Protein AF-A0A816HE00-F1 (afdb_monomer)

Sequence (295 aa):
MIIDTPETFVSFEVLSIESLSNKSIKQVGRAE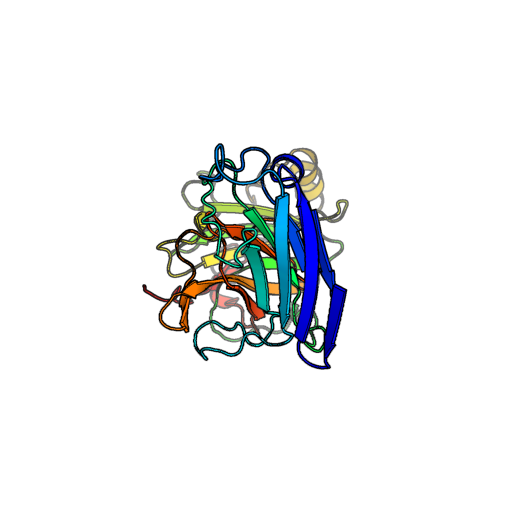IHLPSNVTSSLENNSPVCLVRSMMERLAIYDTNTNTNLSTMISLTILDRNGNEIPFETTKQNPIRLIIPRDPNVVIPPMIYHNVSTFNSYHNQTFHYHFVNNLSYLLIYKFDQIPRLNRSMNEIDGWKLFCSSLRNSPLFLDNQQTIGHRTFVFGLRELTSSESNESCSNETLPIPIDPVHFTSDYQTRIYTSGCYYLNKQNQWKSDGLVVGSKTNHYETECFSTHLTKFASGFVILPEIIDWNYVFNNDFGTLMINESIPPR

Mean predicted aligned error: 11.28 Å

InterPro domains:
  IPR051223 Polycystin [PTHR10877] (52-281)

Organism: Adineta ricciae (NCBI:txid249248)

pLDDT: mean 73.74, std 17.66, range [25.75, 95.75]

Nearest PDB structures (foldseek):
  4dlo-assembly2_B  TM=6.313E-01  e=1.852E-03  Homo sapiens
  4rl9-assembly1_A  TM=1.592E-01  e=1.034E+00  Acinetobacter baumannii

Radius of gyration: 22.47 Å; Cα contacts (8 Å, |Δi|>4): 677; chains: 1; bounding box: 54×39×65 Å

Foldseek 3Di:
DWDDDPFKIKDKDKDFPQCLAQDWDADPLRKIKTAHNDWPFPPPDDDRMKIKMKMKGLAPPLDPPQQLRQWIKIFIFIADPVRDTTWTFADPVTFIKIKTFTRPPDDDDFFDKDDLPDDDDDAFDDFWKDWDDLFKKKKFKDFPDWAAQAPDNPSTPDIDIDANVDPDQIDDDKPVNCPPTFWMKMWMDTDDPVCRVVCVVVVDDDRDPAFDRDPDMITIWTKDKAKWFQDPVRDTDRPQKMWDSVDDPGITMITHRGGGMMTMRMDTDDDDADVVVQVVRSTRIGIHGHGPDDD

Solvent-accessible surface area (backbone atoms only — not comparable to full-atom values): 16593 Å² total; per-residue (Å²): 92,77,50,82,52,104,57,41,41,40,42,47,49,79,41,45,61,78,67,48,41,58,31,72,49,77,50,77,81,75,22,34,43,32,38,29,69,73,67,58,53,91,52,92,82,81,61,73,50,33,37,39,40,40,39,39,31,54,59,35,76,73,64,86,88,59,41,17,70,54,6,21,23,40,34,56,49,44,20,42,90,87,68,46,78,56,70,55,55,46,42,91,92,48,34,35,40,35,35,38,22,40,31,88,83,63,79,76,76,76,62,50,75,45,59,86,90,70,90,82,77,60,57,49,62,62,69,30,48,40,78,58,63,85,58,24,33,41,37,37,22,14,64,75,43,78,46,46,94,60,98,59,67,84,39,39,76,49,72,48,74,38,42,46,93,50,90,62,74,61,56,79,68,44,65,76,79,50,58,93,45,41,23,47,15,33,26,48,40,64,47,52,74,68,52,37,61,51,24,65,72,67,76,45,85,78,76,80,91,68,74,69,78,74,89,66,64,42,33,39,39,40,29,39,78,44,41,31,36,49,46,99,84,62,43,81,40,49,83,80,46,41,50,40,87,80,42,55,98,58,31,40,27,29,34,29,38,65,72,53,42,34,34,26,22,56,45,74,59,77,85,37,58,34,57,75,63,6,73,76,54,78,36,37,31,36,52,17,61,31,70,53,79,77,132

Secondary structure (DSSP, 8-state):
-EEE-SSEEEEEEEEESGGGTT-EEE-GGG-EEE--S--EETTTTT-SEEEEEEEEES---S-STT-GGGB-EEEEEEE-TTSPBPPEE-BTTBPEEEEEEBPTT--PPPPEEE-TT-----------EEEE-SS-EEEEEEESS----SSSGGG-SEEEEE-TTS-PPPB---TTTSTT-S-EEEEEEEPPHHHHHHHHHHT-----SS-----S-EEEEEEEEEEEEE-TTS-EE-TT-EE-TT--SSEEEEEESB-SEEEEEEEE------HHHHHTTTSEEEEE---PPP-

Structure (mmCIF, N/CA/C/O backbone):
data_AF-A0A816HE00-F1
#
_entry.id   AF-A0A816HE00-F1
#
loop_
_atom_site.group_PDB
_atom_site.id
_atom_site.type_symbol
_atom_site.label_atom_id
_atom_site.label_alt_id
_atom_site.label_comp_id
_atom_site.label_asym_id
_atom_site.label_entity_id
_atom_site.label_seq_id
_atom_site.pdbx_PDB_ins_code
_atom_site.Cartn_x
_atom_site.Cartn_y
_atom_site.Cartn_z
_atom_site.occupancy
_atom_site.B_iso_or_equiv
_atom_site.auth_seq_id
_atom_site.auth_comp_id
_atom_site.auth_asym_id
_atom_site.auth_atom_id
_atom_site.pdbx_PDB_model_num
ATOM 1 N N . MET A 1 1 ? -4.523 4.969 31.204 1.00 52.38 1 MET A N 1
ATOM 2 C CA . MET A 1 1 ? -3.428 4.106 31.719 1.00 52.38 1 MET A CA 1
ATOM 3 C C . MET A 1 1 ? -2.689 3.525 30.528 1.00 52.38 1 MET A C 1
ATOM 5 O O . MET A 1 1 ? -3.357 3.178 29.561 1.00 52.38 1 MET A O 1
ATOM 9 N N . ILE A 1 2 ? -1.358 3.459 30.573 1.00 56.56 2 ILE A N 1
ATOM 10 C CA . ILE A 1 2 ? -0.530 2.866 29.516 1.00 56.56 2 ILE A CA 1
ATOM 11 C C . ILE A 1 2 ? 0.207 1.674 30.125 1.00 56.56 2 ILE A C 1
ATOM 13 O O . ILE A 1 2 ? 0.833 1.826 31.172 1.00 56.56 2 ILE A O 1
ATOM 17 N N . ILE A 1 3 ? 0.093 0.507 29.496 1.00 57.94 3 ILE A N 1
ATOM 18 C CA . ILE A 1 3 ? 0.865 -0.691 29.829 1.00 57.94 3 ILE A CA 1
ATOM 19 C C . ILE A 1 3 ? 1.806 -0.932 28.652 1.00 57.94 3 ILE A C 1
ATOM 21 O O . ILE A 1 3 ? 1.342 -1.148 27.533 1.00 57.94 3 ILE A O 1
ATOM 25 N N . ASP A 1 4 ? 3.107 -0.860 28.914 1.00 51.19 4 ASP A N 1
ATOM 26 C CA . ASP A 1 4 ? 4.156 -1.061 27.920 1.00 51.19 4 ASP A CA 1
ATOM 27 C C . ASP A 1 4 ? 4.975 -2.295 28.302 1.00 51.19 4 ASP A C 1
ATOM 29 O O . ASP A 1 4 ? 5.522 -2.389 29.403 1.00 51.19 4 ASP A O 1
ATOM 33 N N . THR A 1 5 ? 4.998 -3.270 27.404 1.00 60.69 5 THR A N 1
ATOM 34 C CA . THR A 1 5 ? 5.816 -4.480 27.502 1.00 60.69 5 THR A CA 1
ATOM 35 C C . THR A 1 5 ? 6.679 -4.569 26.244 1.00 60.69 5 THR A C 1
ATOM 37 O O . THR A 1 5 ? 6.343 -3.943 25.239 1.00 60.69 5 THR A O 1
ATOM 40 N N . PRO A 1 6 ? 7.762 -5.369 26.230 1.00 57.38 6 PRO A N 1
ATOM 41 C CA . PRO A 1 6 ? 8.659 -5.450 25.073 1.00 57.38 6 PRO A CA 1
ATOM 42 C C . PRO A 1 6 ? 7.957 -5.765 23.739 1.00 57.38 6 PRO A C 1
ATOM 44 O O . PRO A 1 6 ? 8.454 -5.387 22.677 1.00 57.38 6 PRO A O 1
ATOM 47 N N . GLU A 1 7 ? 6.801 -6.432 23.798 1.00 69.31 7 GLU A N 1
ATOM 48 C CA . GLU A 1 7 ? 6.084 -6.972 22.641 1.00 69.31 7 GLU A CA 1
ATOM 49 C C . GLU A 1 7 ? 4.724 -6.308 22.390 1.00 69.31 7 GLU A C 1
ATOM 51 O O . GLU A 1 7 ? 4.240 -6.327 21.258 1.00 69.31 7 GLU A O 1
ATOM 56 N N . THR A 1 8 ? 4.112 -5.710 23.419 1.00 79.06 8 THR A N 1
ATOM 57 C CA . THR A 1 8 ? 2.737 -5.197 23.375 1.00 79.06 8 THR A CA 1
ATOM 58 C C . THR A 1 8 ? 2.607 -3.852 24.081 1.00 79.06 8 THR A C 1
ATOM 60 O O . THR A 1 8 ? 2.960 -3.717 25.256 1.00 79.06 8 THR A O 1
ATOM 63 N N . PHE A 1 9 ? 1.987 -2.899 23.392 1.00 82.94 9 PHE A N 1
ATOM 64 C CA . PHE A 1 9 ? 1.538 -1.628 23.937 1.00 82.94 9 PHE A CA 1
ATOM 65 C C . PHE A 1 9 ? 0.016 -1.626 24.093 1.00 82.94 9 PHE A C 1
ATOM 67 O O . PHE A 1 9 ? -0.709 -1.948 23.151 1.00 82.94 9 PHE A O 1
ATOM 74 N N . VAL A 1 10 ? -0.480 -1.220 25.264 1.00 86.88 10 VAL A N 1
ATOM 75 C CA . VAL A 1 10 ? -1.915 -1.040 25.522 1.00 86.88 10 VAL A CA 1
ATOM 76 C C . VAL A 1 10 ? -2.163 0.330 26.139 1.00 86.88 10 VAL A C 1
ATOM 78 O O . VAL A 1 10 ? -1.572 0.672 27.163 1.00 86.88 10 VAL A O 1
ATOM 81 N N . SER A 1 11 ? -3.089 1.096 25.566 1.00 88.12 11 SER A N 1
ATOM 82 C CA . SER A 1 11 ? -3.586 2.340 26.147 1.00 88.12 11 SER A CA 1
ATOM 83 C C . SER A 1 11 ? -5.088 2.281 26.414 1.00 88.12 11 SER A C 1
ATOM 85 O O . SER A 1 11 ? -5.864 1.654 25.692 1.00 88.12 11 SER A O 1
ATOM 87 N N . PHE A 1 12 ? -5.477 2.939 27.501 1.00 88.94 12 PHE A N 1
ATOM 88 C CA . PHE A 1 12 ? -6.857 3.068 27.952 1.00 88.94 12 PHE A CA 1
ATOM 89 C C . PHE A 1 12 ? -7.206 4.541 28.127 1.00 88.94 12 PHE A C 1
ATOM 91 O O . PHE A 1 12 ? -6.518 5.245 28.881 1.00 88.94 12 PHE A O 1
ATOM 98 N N . GLU A 1 13 ? -8.290 4.969 27.486 1.00 90.00 13 GLU A N 1
ATOM 99 C CA . GLU A 1 13 ? -8.821 6.330 27.538 1.00 90.00 13 GLU A CA 1
ATOM 100 C C . GLU A 1 13 ? -10.329 6.291 27.813 1.00 90.00 13 GLU A C 1
ATOM 102 O O . GLU A 1 13 ? -11.066 5.541 27.179 1.00 90.00 13 GLU A O 1
ATOM 107 N N . VAL A 1 14 ? -10.797 7.086 28.774 1.00 88.75 14 VAL A N 1
ATOM 108 C CA . VAL A 1 14 ? -12.227 7.212 29.087 1.00 88.75 14 VAL A CA 1
ATOM 109 C C . VAL A 1 14 ? -12.761 8.447 28.375 1.00 88.75 14 VAL A C 1
ATOM 111 O O . VAL A 1 14 ? -12.211 9.533 28.547 1.00 88.75 14 VAL A O 1
ATOM 114 N N . LEU A 1 15 ? -13.812 8.284 27.575 1.00 87.50 15 LEU A N 1
ATOM 115 C CA . LEU A 1 15 ? -14.289 9.304 26.642 1.00 87.50 15 LEU A CA 1
ATOM 116 C C . LEU A 1 15 ? -15.803 9.384 26.587 1.00 87.50 15 LEU A C 1
ATOM 118 O O . LEU A 1 15 ? -16.484 8.384 26.799 1.00 87.50 15 LEU A O 1
ATOM 122 N N . SER A 1 16 ? -16.332 10.555 26.227 1.00 84.75 16 SER A N 1
ATOM 123 C CA . SER A 1 16 ? -17.730 10.637 25.815 1.00 84.75 16 SER A CA 1
ATOM 124 C C . SER A 1 16 ? -17.913 10.020 24.431 1.00 84.75 16 SER A C 1
ATOM 126 O O . SER A 1 16 ? -17.011 10.092 23.593 1.00 84.75 16 SER A O 1
ATOM 128 N N . ILE A 1 17 ? -19.082 9.436 24.170 1.00 79.00 17 ILE A N 1
ATOM 129 C CA . ILE A 1 17 ? -19.387 8.838 22.858 1.00 79.00 17 ILE A CA 1
ATOM 130 C C . ILE A 1 17 ? -19.300 9.889 21.745 1.00 79.00 17 ILE A C 1
ATOM 132 O O . ILE A 1 17 ? -18.721 9.630 20.695 1.00 79.00 17 ILE A O 1
ATOM 136 N N . GLU A 1 18 ? -19.790 11.102 22.003 1.00 80.44 18 GLU A N 1
ATOM 137 C CA . GLU A 1 18 ? -19.719 12.227 21.062 1.00 80.44 18 GLU A CA 1
ATOM 138 C C . GLU A 1 18 ? -18.273 12.566 20.669 1.00 80.44 18 GLU A C 1
ATOM 140 O O . GLU A 1 18 ? -17.998 12.885 19.514 1.00 80.44 18 GLU A O 1
ATOM 145 N N . SER A 1 19 ? -17.323 12.428 21.603 1.00 86.00 19 SER A N 1
ATOM 146 C CA . SER A 1 19 ? -15.905 12.710 21.348 1.00 86.00 19 SER A CA 1
ATOM 147 C C . SER A 1 19 ? -15.197 11.666 20.479 1.00 86.00 19 SER A C 1
ATOM 149 O O . SER A 1 19 ? -14.031 11.861 20.139 1.00 86.00 19 SER A O 1
ATOM 151 N N . LEU A 1 20 ? -15.865 10.562 20.120 1.00 86.38 20 LEU A N 1
ATOM 152 C CA . LEU A 1 20 ? -15.329 9.562 19.191 1.00 86.38 20 LEU A CA 1
ATOM 153 C C . LEU A 1 20 ? -15.417 10.016 17.730 1.00 86.38 20 LEU A C 1
ATOM 155 O O . LEU A 1 20 ? -14.627 9.557 16.904 1.00 86.38 20 LEU A O 1
ATOM 159 N N . SER A 1 21 ? -16.355 10.910 17.407 1.00 86.44 21 SER A N 1
ATOM 160 C CA . SER A 1 21 ? -16.518 11.443 16.054 1.00 86.44 21 SER A CA 1
ATOM 161 C C . SER A 1 21 ? -15.240 12.155 15.599 1.00 86.44 21 SER A C 1
ATOM 163 O O . SER A 1 21 ? -14.723 13.023 16.303 1.00 86.44 21 SER A O 1
ATOM 165 N N . ASN A 1 22 ? -14.711 11.775 14.428 1.00 88.69 22 ASN A N 1
ATOM 166 C CA . ASN A 1 22 ? -13.458 12.305 13.865 1.00 88.69 22 ASN A CA 1
ATOM 167 C C . ASN A 1 22 ? -12.222 12.162 14.776 1.00 88.69 22 ASN A C 1
ATOM 169 O O . ASN A 1 22 ? -11.219 12.864 14.595 1.00 88.69 22 ASN A O 1
ATOM 173 N N . LYS A 1 23 ? -12.256 11.265 15.767 1.00 90.94 23 LYS A N 1
ATOM 174 C CA . LYS A 1 23 ? -11.139 11.104 16.696 1.00 90.94 23 LYS A CA 1
ATOM 175 C C . LYS A 1 23 ? -9.988 10.344 16.046 1.00 90.94 23 LYS A C 1
ATOM 177 O O . LYS A 1 23 ? -10.164 9.262 15.492 1.00 90.94 23 LYS A O 1
ATOM 182 N N . SER A 1 24 ? -8.784 10.904 16.161 1.00 92.94 24 SER A N 1
ATOM 183 C CA . SER A 1 24 ? -7.526 10.220 15.850 1.00 92.94 24 SER A CA 1
ATOM 184 C C . SER A 1 24 ? -6.908 9.672 17.134 1.00 92.94 24 SER A C 1
ATOM 186 O O . SER A 1 24 ? -6.685 10.406 18.099 1.00 92.94 24 SER A O 1
ATOM 188 N N . ILE A 1 25 ? -6.643 8.371 17.139 1.00 92.00 25 ILE A N 1
ATOM 189 C CA . ILE A 1 25 ? -6.033 7.634 18.240 1.00 92.00 25 ILE A CA 1
ATOM 190 C C . ILE A 1 25 ? -4.635 7.244 17.783 1.00 92.00 25 ILE A C 1
ATOM 192 O O . ILE A 1 25 ? -4.454 6.314 16.996 1.00 92.00 25 ILE A O 1
ATOM 196 N N . LYS A 1 26 ? -3.644 7.987 18.272 1.00 90.81 26 LYS A N 1
ATOM 197 C CA . LYS A 1 26 ? -2.231 7.745 17.980 1.00 90.81 26 LYS A CA 1
ATOM 198 C C . LYS A 1 26 ? -1.665 6.716 18.949 1.00 90.81 26 LYS A C 1
ATOM 200 O O . LYS A 1 26 ? -1.874 6.808 20.158 1.00 90.81 26 LYS A O 1
ATOM 205 N N . GLN A 1 27 ? -0.936 5.757 18.405 1.00 84.69 27 GLN A N 1
ATOM 206 C CA . GLN A 1 27 ? -0.242 4.701 19.127 1.00 84.69 27 GLN A CA 1
ATOM 207 C C . GLN A 1 27 ? 1.278 4.843 18.941 1.00 84.69 27 GLN A C 1
ATOM 209 O O . GLN A 1 27 ? 1.774 5.736 18.246 1.00 84.69 27 GLN A O 1
ATOM 214 N N . VAL A 1 28 ? 2.038 3.960 19.590 1.00 81.94 28 VAL A N 1
ATOM 215 C CA . VAL A 1 28 ? 3.497 3.883 19.434 1.00 81.94 28 VAL A CA 1
ATOM 216 C C . VAL A 1 28 ? 3.856 3.514 17.988 1.00 81.94 28 VAL A C 1
ATOM 218 O O . VAL A 1 28 ? 3.070 2.906 17.268 1.00 81.94 28 VAL A O 1
ATOM 221 N N . GLY A 1 29 ? 5.046 3.912 17.531 1.00 76.44 29 GLY A N 1
ATOM 222 C CA . GLY A 1 29 ? 5.559 3.490 16.224 1.00 76.44 29 GLY A CA 1
ATOM 223 C C . GLY A 1 29 ? 4.855 4.118 15.018 1.00 76.44 29 GLY A C 1
ATOM 224 O O . GLY A 1 29 ? 4.929 3.548 13.941 1.00 76.44 29 GLY A O 1
ATOM 225 N N . ARG A 1 30 ? 4.206 5.286 15.176 1.00 85.88 30 ARG A N 1
ATOM 226 C CA . ARG A 1 30 ? 3.402 5.984 14.141 1.00 85.88 30 ARG A CA 1
ATOM 227 C C . ARG A 1 30 ? 2.098 5.276 13.753 1.00 85.88 30 ARG A C 1
ATOM 229 O O . ARG A 1 30 ? 1.436 5.718 12.819 1.00 85.88 30 ARG A O 1
ATOM 236 N N . ALA A 1 31 ? 1.706 4.230 14.479 1.00 91.19 31 ALA A N 1
ATOM 237 C CA . ALA A 1 31 ? 0.394 3.631 14.305 1.00 91.19 31 ALA A CA 1
ATOM 238 C C . ALA A 1 31 ? -0.716 4.632 14.654 1.00 91.19 31 ALA A C 1
ATOM 240 O O . ALA A 1 31 ? -0.622 5.386 15.628 1.00 91.19 31 ALA A O 1
ATOM 241 N N . GLU A 1 32 ? -1.771 4.651 13.846 1.00 94.50 32 GLU A N 1
ATOM 242 C CA . GLU A 1 32 ? -2.885 5.581 14.015 1.00 94.50 32 GLU A CA 1
ATOM 243 C C . GLU A 1 32 ? -4.204 4.928 13.609 1.00 94.50 32 GLU A C 1
ATOM 245 O O . GLU A 1 32 ? -4.290 4.272 12.573 1.00 94.50 32 GLU A O 1
ATOM 250 N N . ILE A 1 33 ? -5.246 5.146 14.409 1.00 94.25 33 ILE A N 1
ATOM 251 C CA . ILE A 1 33 ? -6.621 4.760 14.091 1.00 94.25 33 ILE A CA 1
ATOM 252 C C . ILE A 1 33 ? -7.468 6.026 14.094 1.00 94.25 33 ILE A C 1
ATOM 254 O O . ILE A 1 33 ? -7.601 6.691 15.118 1.00 94.25 33 ILE A O 1
ATOM 258 N N . HIS A 1 34 ? -8.025 6.371 12.941 1.00 94.50 34 HIS A N 1
ATOM 259 C CA . HIS A 1 34 ? -8.866 7.541 12.746 1.00 94.50 34 HIS A CA 1
ATOM 260 C C . HIS A 1 34 ? -10.311 7.110 12.496 1.00 94.50 34 HIS A C 1
ATOM 262 O O . HIS A 1 34 ? -10.621 6.440 11.506 1.00 94.50 34 HIS A O 1
ATOM 268 N N . LEU A 1 35 ? -11.184 7.485 13.427 1.00 91.62 35 LEU A N 1
ATOM 269 C CA . LEU A 1 35 ? -12.614 7.213 13.366 1.00 91.62 35 LEU A CA 1
ATOM 270 C C . LEU A 1 35 ? -13.311 8.250 12.469 1.00 91.62 35 LEU A C 1
ATOM 272 O O . LEU A 1 35 ? -12.915 9.415 12.486 1.00 91.62 35 LEU A O 1
ATOM 276 N N . PRO A 1 36 ? -14.346 7.862 11.704 1.00 89.81 36 PRO A N 1
ATOM 277 C CA . PRO A 1 36 ? -15.083 8.791 10.851 1.00 89.81 36 PRO A CA 1
ATOM 278 C C . PRO A 1 36 ? -15.958 9.763 11.661 1.00 89.81 36 PRO A C 1
ATOM 280 O O . PRO A 1 36 ? -16.177 9.588 12.861 1.00 89.81 36 PRO A O 1
ATOM 283 N N . SER A 1 37 ? -16.519 10.773 10.992 1.00 83.31 37 SER A N 1
ATOM 284 C CA . SER A 1 37 ? -17.439 11.735 11.617 1.00 83.31 37 SER A CA 1
ATOM 285 C C . SER A 1 37 ? -18.765 11.092 12.021 1.00 83.31 37 SER A C 1
ATOM 287 O O . SER A 1 37 ? -19.334 11.411 13.064 1.00 83.31 37 SER A O 1
ATOM 289 N N . ASN A 1 38 ? -19.250 10.163 11.198 1.00 73.88 38 ASN A N 1
ATOM 290 C CA . ASN A 1 38 ? -20.555 9.534 11.354 1.00 73.88 38 ASN A CA 1
ATOM 291 C C . ASN A 1 38 ? -20.374 8.168 12.007 1.00 73.88 38 ASN A C 1
ATOM 293 O O . ASN A 1 38 ? -20.450 7.129 11.354 1.00 73.88 38 ASN A O 1
ATOM 297 N N . VAL A 1 39 ? -20.089 8.191 13.304 1.00 66.62 39 VAL A N 1
ATOM 298 C CA . VAL A 1 39 ? -20.096 6.990 14.132 1.00 66.62 39 VAL A CA 1
ATOM 299 C C . VAL A 1 39 ? -21.545 6.650 14.467 1.00 66.62 39 VAL A C 1
ATOM 301 O O . VAL A 1 39 ? -22.140 7.248 15.360 1.00 66.62 39 VAL A O 1
ATOM 304 N N . THR A 1 40 ? -22.124 5.680 13.762 1.00 58.53 40 THR A N 1
ATOM 305 C CA . THR A 1 40 ? -23.392 5.059 14.165 1.00 58.53 40 THR A CA 1
ATOM 306 C C . THR A 1 40 ? -23.107 4.042 15.260 1.00 58.53 40 THR A C 1
ATOM 308 O O . THR A 1 40 ? -23.011 2.843 15.012 1.00 58.53 40 THR A O 1
ATOM 311 N N . SER A 1 41 ? -22.911 4.514 16.489 1.00 55.75 41 SER A N 1
ATOM 312 C CA . SER A 1 41 ? -22.946 3.613 17.636 1.00 55.75 41 SER A CA 1
ATOM 313 C C . SER A 1 41 ? -24.405 3.286 17.936 1.00 55.75 41 SER A C 1
ATOM 315 O O . SER A 1 41 ? -25.213 4.203 18.072 1.00 55.75 41 SER A O 1
ATOM 317 N N . SER A 1 42 ? -24.748 2.016 18.136 1.00 49.94 42 SER A N 1
ATOM 318 C CA . SER A 1 42 ? -26.065 1.567 18.631 1.00 49.94 42 SER A CA 1
ATOM 319 C C . SER A 1 42 ? -26.397 2.042 20.065 1.00 49.94 42 SER A C 1
ATOM 321 O O . SER A 1 42 ? -27.269 1.495 20.736 1.00 49.94 42 SER A O 1
ATOM 323 N N . LEU A 1 43 ? -25.690 3.061 20.554 1.00 52.75 43 LEU A N 1
ATOM 324 C CA . LEU A 1 43 ? -25.604 3.504 21.939 1.00 52.75 43 LEU A CA 1
ATOM 325 C C . LEU A 1 43 ? -26.346 4.798 22.244 1.00 52.75 43 LEU A C 1
ATOM 327 O O . LEU A 1 43 ? -26.144 5.326 23.337 1.00 52.75 43 LEU A O 1
ATOM 331 N N . GLU A 1 44 ? -27.218 5.287 21.359 1.00 51.44 44 GLU A N 1
ATOM 332 C CA . GLU A 1 44 ? -27.989 6.513 21.624 1.00 51.44 44 GLU A CA 1
ATOM 333 C C . GLU A 1 44 ? -28.708 6.514 22.991 1.00 51.44 44 GLU A C 1
ATOM 335 O O . GLU A 1 44 ? -29.070 7.584 23.460 1.00 51.44 44 GLU A O 1
ATOM 340 N N . ASN A 1 45 ? -28.846 5.375 23.693 1.00 51.28 45 ASN A N 1
ATOM 341 C CA . ASN A 1 45 ? -29.655 5.308 24.907 1.00 51.28 45 ASN A CA 1
ATOM 342 C C . ASN A 1 45 ? -29.020 4.848 26.235 1.00 51.28 45 ASN A C 1
ATOM 344 O O . ASN A 1 45 ? -29.706 5.007 27.238 1.00 51.28 45 ASN A O 1
ATOM 348 N N . ASN A 1 46 ? -27.782 4.327 26.341 1.00 53.00 46 ASN A N 1
ATOM 349 C CA . ASN A 1 46 ? -27.405 3.625 27.598 1.00 53.00 46 ASN A CA 1
ATOM 350 C C . ASN A 1 46 ? -26.150 4.070 28.371 1.00 53.00 46 ASN A C 1
ATOM 352 O O . ASN A 1 46 ? -26.010 3.659 29.524 1.00 53.00 46 ASN A O 1
ATOM 356 N N . SER A 1 47 ? -25.261 4.930 27.857 1.00 58.78 47 SER A N 1
ATOM 357 C CA . SER A 1 47 ? -24.228 5.577 28.697 1.00 58.78 47 SER A CA 1
ATOM 358 C C . SER A 1 47 ? -23.513 6.722 27.978 1.00 58.78 47 SER A C 1
ATOM 360 O O . SER A 1 47 ? -23.021 6.506 26.882 1.00 58.78 47 SER A O 1
ATOM 362 N N . PRO A 1 48 ? -23.329 7.902 28.600 1.00 72.38 48 PRO A N 1
ATOM 363 C CA . PRO A 1 48 ? -22.638 9.032 27.967 1.00 72.38 48 PRO A CA 1
ATOM 364 C C . PRO A 1 48 ? -21.121 8.835 27.824 1.00 72.38 48 PRO A C 1
ATOM 366 O O . PRO A 1 48 ? -20.460 9.658 27.199 1.00 72.38 48 PRO A O 1
ATOM 369 N N . VAL A 1 49 ? -20.555 7.787 28.434 1.00 81.19 49 VAL A N 1
ATOM 370 C CA . VAL A 1 49 ? -19.108 7.563 28.552 1.00 81.19 49 VAL A CA 1
ATOM 371 C C . VAL A 1 49 ? -18.770 6.118 28.189 1.00 81.19 49 VAL A C 1
ATOM 373 O O . VAL A 1 49 ? -19.462 5.201 28.633 1.00 81.19 49 VAL A O 1
ATOM 376 N N . CYS A 1 50 ? -17.688 5.936 27.438 1.00 86.00 50 CYS A N 1
ATOM 377 C CA . CYS A 1 50 ? -17.119 4.659 27.024 1.00 86.00 50 CYS A CA 1
ATOM 378 C C . CYS A 1 50 ? -15.635 4.571 27.411 1.00 86.00 50 CYS A C 1
ATOM 380 O O . CYS A 1 50 ? -14.964 5.586 27.628 1.00 86.00 50 CYS A O 1
ATOM 382 N N . LEU A 1 51 ? -15.123 3.347 27.500 1.00 89.12 51 LEU A N 1
ATOM 383 C CA . LEU A 1 51 ? -13.701 3.069 27.656 1.00 89.12 51 LEU A CA 1
ATOM 384 C C . LEU A 1 51 ? -13.136 2.645 26.302 1.00 89.12 51 LEU A C 1
ATOM 386 O O . LEU A 1 51 ? -13.504 1.608 25.756 1.00 89.12 51 LEU A O 1
ATOM 390 N N . VAL A 1 52 ? -12.213 3.434 25.774 1.00 89.88 52 VAL A N 1
ATOM 391 C CA . VAL A 1 52 ? -11.474 3.117 24.559 1.00 89.88 52 VAL A CA 1
ATOM 392 C C . VAL A 1 52 ? -10.187 2.403 24.941 1.00 89.88 52 VAL A C 1
ATOM 394 O O . VAL A 1 52 ? -9.332 2.958 25.635 1.00 89.88 52 VAL A O 1
ATOM 397 N N . ARG A 1 53 ? -10.053 1.160 24.479 1.00 90.81 53 ARG A N 1
ATOM 398 C CA . ARG A 1 53 ? -8.848 0.344 24.600 1.00 90.81 53 ARG A CA 1
ATOM 399 C C . ARG A 1 53 ? -8.173 0.257 23.241 1.00 90.81 53 ARG A C 1
ATOM 401 O O . ARG A 1 53 ? -8.746 -0.254 22.285 1.00 90.81 53 ARG A O 1
ATOM 408 N N . SER A 1 54 ? -6.936 0.713 23.177 1.00 90.94 54 SER A N 1
ATOM 409 C CA . SER A 1 54 ? -6.118 0.719 21.971 1.00 90.94 54 SER A CA 1
ATOM 410 C C . SER A 1 54 ? -4.885 -0.146 22.215 1.00 90.94 54 SER A C 1
ATOM 412 O O . SER A 1 54 ? -4.260 -0.046 23.269 1.00 90.94 54 SER A O 1
ATOM 414 N N . MET A 1 55 ? -4.570 -1.045 21.287 1.00 89.44 55 MET A N 1
ATOM 415 C CA . MET A 1 55 ? -3.492 -2.026 21.444 1.00 89.44 55 MET A CA 1
ATOM 416 C C . MET A 1 55 ? -2.650 -2.126 20.176 1.00 89.44 55 MET A C 1
ATOM 418 O O . MET A 1 55 ? -3.184 -2.026 19.070 1.00 89.44 55 MET A O 1
ATOM 422 N N . MET A 1 56 ? -1.347 -2.316 20.357 1.00 87.62 56 MET A N 1
ATOM 423 C CA . MET A 1 56 ? -0.375 -2.528 19.291 1.00 87.62 56 MET A CA 1
ATOM 424 C C . MET A 1 56 ? 0.592 -3.647 19.699 1.00 87.62 56 MET A C 1
ATOM 426 O O . MET A 1 56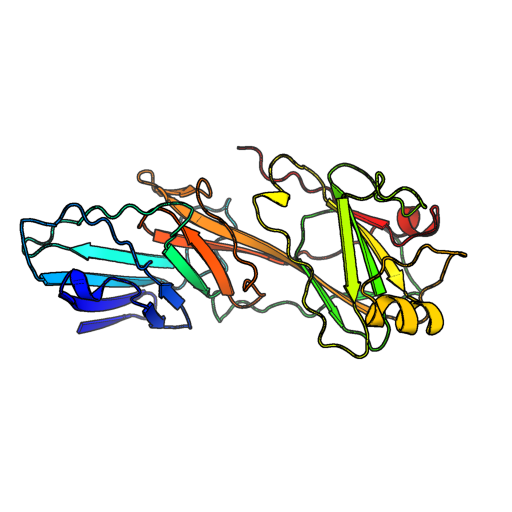 ? 1.144 -3.611 20.796 1.00 87.62 56 MET A O 1
ATOM 430 N N . GLU A 1 57 ? 0.799 -4.624 18.821 1.00 85.38 57 GLU A N 1
ATOM 431 C CA . GLU A 1 57 ? 1.781 -5.704 18.972 1.00 85.38 57 GLU A CA 1
ATOM 432 C C . GLU A 1 57 ? 2.806 -5.625 17.834 1.00 85.38 57 GLU A C 1
ATOM 434 O O . GLU A 1 57 ? 2.463 -5.275 16.702 1.00 85.38 57 GLU A O 1
ATOM 439 N N . ARG A 1 58 ? 4.081 -5.930 18.110 1.00 71.00 58 ARG A N 1
ATOM 440 C CA . ARG A 1 58 ? 5.158 -5.743 17.116 1.00 71.00 58 ARG A CA 1
ATOM 441 C C . ARG A 1 58 ? 5.068 -6.667 15.904 1.00 71.00 58 ARG A C 1
ATOM 443 O O . ARG A 1 58 ? 5.434 -6.236 14.817 1.00 71.00 58 ARG A O 1
ATOM 450 N N . LEU A 1 59 ? 4.597 -7.898 16.089 1.00 72.06 59 LEU A N 1
ATOM 451 C CA . LEU A 1 59 ? 4.573 -8.922 15.048 1.00 72.06 59 LEU A CA 1
ATOM 452 C C . LEU A 1 59 ? 3.178 -9.532 14.925 1.00 72.06 59 LEU A C 1
ATOM 454 O O . LEU A 1 59 ? 2.674 -10.159 15.852 1.00 72.06 59 LEU A O 1
ATOM 458 N N . ALA A 1 60 ? 2.572 -9.397 13.749 1.00 65.62 60 ALA A N 1
ATOM 459 C CA . ALA A 1 60 ? 1.268 -9.973 13.434 1.00 65.62 60 ALA A CA 1
ATOM 460 C C . ALA A 1 60 ? 1.363 -11.447 12.971 1.00 65.62 60 ALA A C 1
ATOM 462 O O . ALA A 1 60 ? 0.933 -11.798 11.865 1.00 65.62 60 ALA A O 1
ATOM 463 N N . ILE A 1 61 ? 1.952 -12.318 13.800 1.00 63.69 61 ILE A N 1
ATOM 464 C CA . ILE A 1 61 ? 2.163 -13.740 13.477 1.00 63.69 61 ILE A CA 1
ATOM 465 C C . ILE A 1 61 ? 0.958 -14.555 13.959 1.00 63.69 61 ILE A C 1
ATOM 467 O O . ILE A 1 61 ? 0.886 -14.957 15.115 1.00 63.69 61 ILE A O 1
ATOM 471 N N . TYR A 1 62 ? 0.012 -14.800 13.054 1.00 58.78 62 TYR A N 1
ATOM 472 C CA . TYR A 1 62 ? -1.104 -15.736 13.275 1.00 58.78 62 TYR A CA 1
ATOM 473 C C . TYR A 1 62 ? -1.246 -16.763 12.138 1.00 58.78 62 TYR A C 1
ATOM 475 O O . TYR A 1 62 ? -1.733 -17.863 12.379 1.00 58.78 62 TYR A O 1
ATOM 483 N N . ASP A 1 63 ? -0.777 -16.443 10.926 1.00 56.75 63 ASP A N 1
ATOM 484 C CA . ASP A 1 63 ? -0.755 -17.334 9.759 1.00 56.75 63 ASP A CA 1
ATOM 485 C C . ASP A 1 63 ? 0.476 -17.005 8.886 1.00 56.75 63 ASP A C 1
ATOM 487 O O . ASP A 1 63 ? 0.935 -15.860 8.862 1.00 56.75 63 ASP A O 1
ATOM 491 N N . THR A 1 64 ? 1.023 -17.995 8.179 1.00 56.22 64 THR A N 1
ATOM 492 C CA . THR A 1 64 ? 2.175 -17.857 7.273 1.00 56.22 64 THR A CA 1
ATOM 493 C C . THR A 1 64 ? 1.797 -17.327 5.888 1.00 56.22 64 THR A C 1
ATOM 495 O O . THR A 1 64 ? 2.675 -16.901 5.146 1.00 56.22 64 THR A O 1
ATOM 498 N N . ASN A 1 65 ? 0.511 -17.340 5.522 1.00 55.59 65 ASN A N 1
ATOM 499 C CA . ASN A 1 65 ? 0.075 -17.096 4.140 1.00 55.59 65 ASN A CA 1
ATOM 500 C C . ASN A 1 65 ? -0.093 -15.616 3.753 1.00 55.59 65 ASN A C 1
ATOM 502 O O . ASN A 1 65 ? -0.176 -15.302 2.569 1.00 55.59 65 ASN A O 1
ATOM 506 N N . THR A 1 66 ? -0.169 -14.696 4.717 1.00 54.31 66 THR A N 1
ATOM 507 C CA . THR A 1 66 ? -0.574 -13.297 4.463 1.00 54.31 66 THR A CA 1
ATOM 508 C C . THR A 1 66 ? 0.567 -12.280 4.493 1.00 54.31 66 THR A C 1
ATOM 510 O O . THR A 1 66 ? 0.312 -11.078 4.401 1.00 54.31 66 THR A O 1
ATOM 513 N N . ASN A 1 67 ? 1.827 -12.729 4.598 1.00 67.81 67 ASN A N 1
ATOM 514 C CA . ASN A 1 67 ? 3.027 -11.873 4.657 1.00 67.81 67 ASN A CA 1
ATOM 515 C C . ASN A 1 67 ? 2.915 -10.730 5.692 1.00 67.81 67 ASN A C 1
ATOM 517 O O . ASN A 1 67 ? 3.450 -9.636 5.505 1.00 67.81 67 ASN A O 1
ATOM 521 N N . THR A 1 68 ? 2.177 -10.964 6.784 1.00 67.44 68 THR A N 1
ATOM 522 C CA . THR A 1 68 ? 1.939 -9.990 7.866 1.00 67.44 68 THR A CA 1
ATOM 523 C C . THR A 1 68 ? 3.073 -9.960 8.890 1.00 67.44 68 THR A C 1
ATOM 525 O O . THR A 1 68 ? 3.104 -9.079 9.747 1.00 67.44 68 THR A O 1
ATOM 528 N N . ASN A 1 69 ? 4.029 -10.888 8.788 1.00 69.50 69 ASN A N 1
ATOM 529 C CA . ASN A 1 69 ? 5.199 -11.029 9.661 1.00 69.50 69 ASN A CA 1
ATOM 530 C C . ASN A 1 69 ? 6.182 -9.847 9.600 1.00 69.50 69 ASN A C 1
ATOM 532 O O . ASN A 1 69 ? 7.067 -9.764 10.442 1.00 69.50 69 ASN A O 1
ATOM 536 N N . LEU A 1 70 ? 6.033 -8.942 8.630 1.00 75.00 70 LEU A N 1
ATOM 537 C CA . LEU A 1 70 ? 6.811 -7.701 8.519 1.00 75.00 70 LEU A CA 1
ATOM 538 C C . LEU A 1 70 ? 6.046 -6.477 9.048 1.00 75.00 70 LEU A C 1
ATOM 540 O O . LEU A 1 70 ? 6.453 -5.334 8.822 1.00 75.00 70 LEU A O 1
ATOM 544 N N . SER A 1 71 ? 4.909 -6.696 9.711 1.00 77.06 71 SER A N 1
ATOM 545 C CA . SER A 1 71 ? 4.048 -5.632 10.210 1.00 77.06 71 SER A CA 1
ATOM 546 C C . SER A 1 71 ? 3.679 -5.785 11.669 1.00 77.06 71 SER A C 1
ATOM 548 O O . SER A 1 71 ? 3.606 -6.884 12.224 1.00 77.06 71 SER A O 1
ATOM 550 N N . THR A 1 72 ? 3.363 -4.630 12.236 1.00 84.94 72 THR A N 1
ATOM 551 C CA . THR A 1 72 ? 2.732 -4.519 13.538 1.00 84.94 72 THR A CA 1
ATOM 552 C C . THR A 1 72 ? 1.248 -4.870 13.429 1.00 84.94 72 THR A C 1
ATOM 554 O O . THR A 1 72 ? 0.606 -4.637 12.399 1.00 84.94 72 THR A O 1
ATOM 557 N N . MET A 1 73 ? 0.697 -5.440 14.495 1.00 87.62 73 MET A N 1
ATOM 558 C CA . MET A 1 73 ? -0.741 -5.614 14.647 1.00 87.62 73 MET A CA 1
ATOM 559 C C . MET A 1 73 ? -1.290 -4.453 15.468 1.00 87.62 73 MET A C 1
ATOM 561 O O . MET A 1 73 ? -0.738 -4.134 16.516 1.00 87.62 73 MET A O 1
ATOM 565 N N . ILE A 1 74 ? -2.397 -3.858 15.037 1.00 91.81 74 ILE A N 1
ATOM 566 C CA . ILE A 1 74 ? -3.097 -2.811 15.784 1.00 91.81 74 ILE A CA 1
ATOM 567 C C . ILE A 1 74 ? -4.550 -3.209 16.015 1.00 91.81 74 ILE A C 1
ATOM 569 O O . ILE A 1 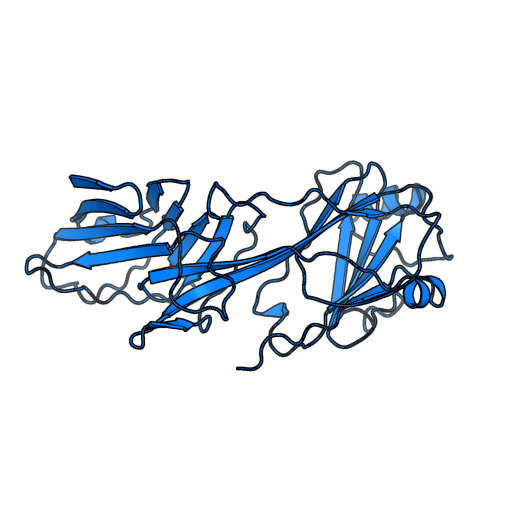74 ? -5.166 -3.873 15.184 1.00 91.81 74 ILE A O 1
ATOM 573 N N . SER A 1 75 ? -5.134 -2.800 17.132 1.00 91.75 75 SER A N 1
ATOM 574 C CA . SER A 1 75 ? -6.556 -3.017 17.391 1.00 91.75 75 SER A CA 1
ATOM 575 C C . SER A 1 75 ? -7.145 -1.917 18.254 1.00 91.75 75 SER A C 1
ATOM 577 O O . SER A 1 75 ? -6.453 -1.341 19.099 1.00 91.75 75 SER A O 1
ATOM 579 N N . LEU A 1 76 ? -8.441 -1.688 18.075 1.00 90.88 76 LEU A N 1
ATOM 580 C CA . LEU A 1 76 ? -9.225 -0.775 18.886 1.00 90.88 76 LEU A CA 1
ATOM 581 C C . LEU A 1 76 ? -10.504 -1.466 19.344 1.00 90.88 76 LEU A C 1
ATOM 583 O O . LEU A 1 76 ? -11.268 -1.966 18.522 1.00 90.88 76 LEU A O 1
ATOM 587 N N . THR A 1 77 ? -10.747 -1.435 20.647 1.00 89.88 77 THR A N 1
ATOM 588 C CA . THR A 1 77 ? -11.970 -1.938 21.269 1.00 89.88 77 THR A CA 1
ATOM 589 C C . THR A 1 77 ? -12.616 -0.810 22.060 1.00 89.88 77 THR A C 1
ATOM 591 O O . THR A 1 77 ? -11.940 -0.090 22.796 1.00 89.88 77 THR A O 1
ATOM 594 N N . ILE A 1 78 ? -13.929 -0.660 21.923 1.00 88.44 78 ILE A N 1
ATOM 595 C CA . ILE A 1 78 ? -14.719 0.319 22.668 1.00 88.44 78 ILE A CA 1
ATOM 596 C C . ILE A 1 78 ? -15.611 -0.467 23.625 1.00 88.44 78 ILE A C 1
ATOM 598 O O . ILE A 1 78 ? -16.319 -1.376 23.199 1.00 88.44 78 ILE A O 1
ATOM 602 N N . LEU A 1 79 ? -15.538 -0.147 24.913 1.00 88.44 79 LEU A N 1
ATOM 603 C CA . LEU A 1 79 ? -16.210 -0.878 25.983 1.00 88.44 79 LEU A CA 1
ATOM 604 C C . LEU A 1 79 ? -17.227 0.016 26.699 1.00 88.44 79 LEU A C 1
ATOM 606 O O . LEU A 1 79 ? -16.974 1.205 26.928 1.00 88.44 79 LEU A O 1
ATOM 610 N N . ASP A 1 80 ? -18.376 -0.555 27.053 1.00 85.88 80 ASP A N 1
ATOM 611 C CA . ASP A 1 80 ? -19.368 0.097 27.906 1.00 85.88 80 ASP A CA 1
ATOM 612 C C . ASP A 1 80 ? -18.901 0.133 29.379 1.00 85.88 80 ASP A C 1
ATOM 614 O O . ASP A 1 80 ? -17.820 -0.341 29.740 1.00 85.88 80 ASP A O 1
ATOM 618 N N . ARG A 1 81 ? -19.727 0.697 30.268 1.00 82.38 81 ARG A N 1
ATOM 619 C CA . ARG A 1 81 ? -19.426 0.761 31.712 1.00 82.38 81 ARG A CA 1
ATOM 620 C C . ARG A 1 81 ? -19.341 -0.608 32.392 1.00 82.38 81 ARG A C 1
ATOM 622 O O . ARG A 1 81 ? -18.752 -0.707 33.463 1.00 82.38 81 ARG A O 1
ATOM 629 N N . ASN A 1 82 ? -19.933 -1.632 31.789 1.00 85.31 82 ASN A N 1
ATOM 630 C CA . ASN A 1 82 ? -19.942 -3.003 32.283 1.00 85.31 82 ASN A CA 1
ATOM 631 C C . ASN A 1 82 ? -18.782 -3.829 31.695 1.00 85.31 82 ASN A C 1
ATOM 633 O O . ASN A 1 82 ? -18.630 -4.995 32.052 1.00 85.31 82 ASN A O 1
ATOM 637 N N . GLY A 1 83 ? -17.962 -3.241 30.814 1.00 83.50 83 GLY A N 1
ATOM 638 C CA . GLY A 1 83 ? -16.867 -3.922 30.128 1.00 83.50 83 GLY A CA 1
ATOM 639 C C . GLY A 1 83 ? -17.297 -4.731 28.901 1.00 83.50 83 GLY A C 1
ATOM 640 O O . GLY A 1 83 ? -16.495 -5.516 28.403 1.00 83.50 83 GLY A O 1
ATOM 641 N N . ASN A 1 84 ? -18.525 -4.557 28.403 1.00 86.50 84 ASN A N 1
ATOM 642 C CA . ASN A 1 84 ? -18.980 -5.206 27.175 1.00 86.50 84 ASN A CA 1
ATOM 643 C C . ASN A 1 84 ? -18.519 -4.426 25.944 1.00 86.50 84 ASN A C 1
ATOM 645 O O . ASN A 1 84 ? -18.536 -3.194 25.944 1.00 86.50 84 ASN A O 1
ATOM 649 N N . GLU A 1 85 ? -18.169 -5.143 24.875 1.00 85.62 85 GLU A N 1
ATOM 650 C CA . GLU A 1 85 ? -17.838 -4.522 23.594 1.00 85.62 85 GLU A CA 1
ATOM 651 C C . GLU A 1 85 ? -19.049 -3.829 22.978 1.00 85.62 85 GLU A C 1
ATOM 653 O O . GLU A 1 85 ? -20.143 -4.386 22.863 1.00 85.62 85 GLU A O 1
ATOM 658 N N . ILE A 1 86 ? -18.818 -2.596 22.556 1.00 82.56 86 ILE A N 1
ATOM 659 C CA . ILE A 1 86 ? -19.778 -1.781 21.838 1.00 82.56 86 ILE A CA 1
ATOM 660 C C . ILE A 1 86 ? -19.607 -2.086 20.349 1.00 82.56 86 ILE A C 1
ATOM 662 O O . ILE A 1 86 ? -18.538 -1.799 19.800 1.00 82.56 86 ILE A O 1
ATOM 666 N N . PRO A 1 87 ? -20.631 -2.634 19.671 1.00 77.19 87 PRO A N 1
ATOM 667 C CA . PRO A 1 87 ? -20.548 -2.855 18.241 1.00 77.19 87 PRO A CA 1
ATOM 668 C C . PRO A 1 87 ? -20.444 -1.511 17.518 1.00 77.19 87 PRO A C 1
ATOM 670 O O . PRO A 1 87 ? -21.137 -0.541 17.837 1.00 77.19 87 PRO A O 1
ATOM 673 N N . PHE A 1 88 ? -19.547 -1.474 16.542 1.00 74.31 88 PHE A N 1
ATOM 674 C CA . PHE A 1 88 ? -19.204 -0.285 15.785 1.00 74.31 88 PHE A CA 1
ATOM 675 C C . PHE A 1 88 ? -19.175 -0.660 14.308 1.00 74.31 88 PHE A C 1
ATOM 677 O O . PHE A 1 88 ? -18.320 -1.438 13.879 1.00 74.31 88 PHE A O 1
ATOM 684 N N . GLU A 1 89 ? -20.116 -0.117 13.542 1.00 71.06 89 GLU A N 1
ATOM 685 C CA . GLU A 1 89 ? -20.195 -0.322 12.099 1.00 71.06 89 GLU A CA 1
ATOM 686 C C . GLU A 1 89 ? -20.036 1.014 11.387 1.00 71.06 89 GLU A C 1
ATOM 688 O O . GLU A 1 89 ? -20.561 2.041 11.823 1.00 71.06 89 GLU A O 1
ATOM 693 N N . THR A 1 90 ? -19.298 0.996 10.282 1.00 82.38 90 THR A N 1
ATOM 694 C CA . THR A 1 90 ? -19.148 2.149 9.400 1.00 82.38 90 THR A CA 1
ATOM 695 C C . THR A 1 90 ? -19.451 1.764 7.959 1.00 82.38 90 THR A C 1
ATOM 697 O O . THR A 1 90 ? -19.663 0.601 7.616 1.00 82.38 90 THR A O 1
ATOM 700 N N . THR A 1 91 ? -19.518 2.766 7.088 1.00 84.50 91 THR A N 1
ATOM 701 C CA . THR A 1 91 ? -19.847 2.581 5.670 1.00 84.50 91 THR A CA 1
ATOM 702 C C . THR A 1 91 ? -18.611 2.781 4.806 1.00 84.50 91 THR A C 1
ATOM 704 O O . THR A 1 91 ? -17.642 3.410 5.225 1.00 84.50 91 THR A O 1
ATOM 707 N N . LYS A 1 92 ? -18.646 2.301 3.558 1.00 83.88 92 LYS A N 1
ATOM 708 C CA . LYS A 1 92 ? -17.547 2.526 2.602 1.00 83.88 92 LYS A CA 1
ATOM 709 C C . LYS A 1 92 ? -17.310 4.010 2.300 1.00 83.88 92 LYS A C 1
ATOM 711 O O . LYS A 1 92 ? -16.199 4.375 1.943 1.00 83.88 92 LYS A O 1
ATOM 716 N N . GLN A 1 93 ? -18.339 4.849 2.426 1.00 86.75 93 GLN A N 1
ATOM 717 C CA . GLN A 1 93 ? -18.245 6.296 2.216 1.00 86.75 93 GLN A CA 1
ATOM 718 C C . GLN A 1 93 ? -17.569 7.008 3.392 1.00 86.75 93 GLN A C 1
ATOM 720 O O . GLN A 1 93 ? -16.928 8.031 3.188 1.00 86.75 93 GLN A O 1
ATOM 725 N N . ASN A 1 94 ? -17.694 6.457 4.602 1.00 87.94 94 ASN A N 1
ATOM 726 C CA . ASN A 1 94 ? -17.104 6.999 5.823 1.00 87.94 94 ASN A CA 1
ATOM 727 C C . ASN A 1 94 ? -16.357 5.889 6.581 1.00 87.94 94 ASN A C 1
ATOM 729 O O . ASN A 1 94 ? -16.806 5.481 7.655 1.00 87.94 94 ASN A O 1
ATOM 733 N N . PRO A 1 95 ? -15.267 5.344 6.012 1.00 91.88 95 PRO A N 1
ATOM 734 C CA . PRO A 1 95 ? -14.563 4.220 6.605 1.00 91.88 95 PRO A CA 1
ATOM 735 C C . PRO A 1 95 ? -13.710 4.658 7.798 1.00 91.88 95 PRO A C 1
ATOM 737 O O . PRO A 1 95 ? -13.353 5.825 7.959 1.00 91.88 95 PRO A O 1
ATOM 740 N N . ILE A 1 96 ? -13.319 3.683 8.610 1.00 92.62 96 ILE A N 1
ATOM 741 C CA . ILE A 1 96 ? -12.258 3.836 9.604 1.00 92.62 96 ILE A CA 1
ATOM 742 C C . ILE A 1 96 ? -10.939 3.842 8.847 1.00 92.62 96 ILE A C 1
ATOM 744 O O . ILE A 1 96 ? -10.666 2.920 8.075 1.00 92.62 96 ILE A O 1
ATOM 748 N N . ARG A 1 97 ? -10.114 4.859 9.074 1.00 95.31 97 ARG A N 1
ATOM 749 C CA . ARG A 1 97 ? -8.788 4.964 8.468 1.00 95.31 97 ARG A CA 1
ATOM 750 C C . ARG A 1 97 ? -7.734 4.487 9.458 1.00 95.31 97 ARG A C 1
ATOM 752 O O . ARG A 1 97 ? -7.711 4.919 10.604 1.00 95.31 97 ARG A O 1
ATOM 759 N N . LEU A 1 98 ? -6.841 3.629 9.000 1.00 95.00 98 LEU A N 1
ATOM 760 C CA . LEU A 1 98 ? -5.791 3.003 9.791 1.00 95.00 98 LEU A CA 1
ATOM 761 C C . LEU A 1 98 ? -4.435 3.326 9.165 1.00 95.00 98 LEU A C 1
ATOM 763 O O . LEU A 1 98 ? -4.297 3.298 7.943 1.00 95.00 98 LEU A O 1
ATOM 767 N N . ILE A 1 99 ? -3.435 3.588 9.998 1.00 95.75 99 ILE A N 1
ATOM 768 C CA . ILE A 1 99 ? -2.025 3.620 9.612 1.00 95.75 99 ILE A CA 1
ATOM 769 C C . ILE A 1 99 ? -1.330 2.505 10.373 1.00 95.75 99 ILE A C 1
ATOM 771 O O . ILE A 1 99 ? -1.235 2.552 11.599 1.00 95.75 99 ILE A O 1
ATOM 775 N N . ILE A 1 100 ? -0.887 1.491 9.633 1.00 92.31 100 ILE A N 1
ATOM 776 C CA . ILE A 1 100 ? -0.241 0.297 10.173 1.00 92.31 100 ILE A CA 1
ATOM 777 C C . ILE A 1 100 ? 1.249 0.366 9.820 1.00 92.31 100 ILE A C 1
ATOM 779 O O . ILE A 1 100 ? 1.604 0.185 8.648 1.00 92.31 100 ILE A O 1
ATOM 783 N N . PRO A 1 101 ? 2.135 0.648 10.787 1.00 91.50 101 PRO A N 1
ATOM 784 C CA . PRO A 1 101 ? 3.565 0.714 10.544 1.00 91.50 101 PRO A CA 1
ATOM 785 C C . PRO A 1 101 ? 4.145 -0.689 10.334 1.00 91.50 101 PRO A C 1
ATOM 787 O O . PRO A 1 101 ? 3.668 -1.685 10.899 1.00 91.50 101 PRO A O 1
ATOM 790 N N . ARG A 1 102 ? 5.200 -0.762 9.519 1.00 88.00 102 ARG A N 1
ATOM 791 C CA . ARG A 1 102 ? 6.041 -1.960 9.409 1.00 88.00 102 ARG A CA 1
ATOM 792 C C . ARG A 1 102 ? 6.817 -2.180 10.705 1.00 88.00 102 ARG A C 1
ATOM 794 O O . ARG A 1 102 ? 6.999 -1.246 11.489 1.00 88.00 102 ARG A O 1
ATOM 801 N N . ASP A 1 103 ? 7.278 -3.407 10.929 1.00 82.81 103 ASP A N 1
ATOM 802 C CA . ASP A 1 103 ? 8.199 -3.668 12.037 1.00 82.81 103 ASP A CA 1
ATOM 803 C C . ASP A 1 103 ? 9.476 -2.816 11.828 1.00 82.81 103 ASP A C 1
ATOM 805 O O . ASP A 1 103 ? 10.067 -2.846 10.744 1.00 82.81 103 ASP A O 1
ATOM 809 N N . PRO A 1 104 ? 9.899 -2.013 12.826 1.00 79.00 104 PRO A N 1
ATOM 810 C CA . PRO A 1 104 ? 11.059 -1.129 12.709 1.00 79.00 104 PRO A CA 1
ATOM 811 C C . PRO A 1 104 ? 12.384 -1.864 12.450 1.00 79.00 104 PRO A C 1
ATOM 813 O O . PRO A 1 104 ? 13.349 -1.231 12.026 1.00 79.00 104 PRO A O 1
ATOM 816 N N . ASN A 1 105 ? 12.446 -3.174 12.696 1.00 80.88 105 ASN A N 1
ATOM 817 C CA . ASN A 1 105 ? 13.611 -4.014 12.418 1.00 80.88 105 ASN A CA 1
ATOM 818 C C . ASN A 1 105 ? 13.647 -4.526 10.970 1.00 80.88 105 ASN A C 1
ATOM 820 O O . ASN A 1 105 ? 14.623 -5.163 10.571 1.00 80.88 105 ASN A O 1
ATOM 824 N N . VAL A 1 106 ? 12.606 -4.268 10.169 1.00 78.12 106 VAL A N 1
ATOM 825 C CA . VAL A 1 106 ? 12.577 -4.655 8.756 1.00 78.12 106 VAL A CA 1
ATOM 826 C C . VAL A 1 106 ? 13.561 -3.790 7.983 1.00 78.12 106 VAL A C 1
ATOM 828 O O . VAL A 1 106 ? 13.366 -2.589 7.787 1.00 78.12 106 VAL A O 1
ATOM 831 N N . VAL A 1 107 ? 14.624 -4.425 7.498 1.00 80.06 107 VAL A N 1
ATOM 832 C CA . VAL A 1 107 ? 15.570 -3.789 6.585 1.00 80.06 107 VAL A CA 1
ATOM 833 C C . VAL A 1 107 ? 14.948 -3.763 5.195 1.00 80.06 107 VAL A C 1
ATOM 835 O O . VAL A 1 107 ? 14.803 -4.792 4.543 1.00 80.06 107 VAL A O 1
ATOM 838 N N . ILE A 1 108 ? 14.579 -2.568 4.741 1.00 81.19 108 ILE A N 1
ATOM 839 C CA . ILE A 1 108 ? 14.079 -2.338 3.386 1.00 81.19 108 ILE A CA 1
ATOM 840 C C . ILE A 1 108 ? 15.269 -2.431 2.420 1.00 81.19 108 ILE A C 1
ATOM 842 O O . ILE A 1 108 ? 16.170 -1.590 2.518 1.00 81.19 108 ILE A O 1
ATOM 846 N N . PRO A 1 109 ? 15.297 -3.395 1.479 1.00 78.06 109 PRO A N 1
ATOM 847 C CA . PRO A 1 109 ? 16.352 -3.480 0.484 1.00 78.06 109 PRO A CA 1
ATOM 848 C C . PRO A 1 109 ? 16.499 -2.166 -0.297 1.00 78.06 109 PRO A C 1
ATOM 850 O O . PRO A 1 109 ? 15.506 -1.450 -0.520 1.00 78.06 109 PRO A O 1
ATOM 853 N N . PRO A 1 110 ? 17.725 -1.818 -0.726 1.00 77.00 110 PRO A N 1
ATOM 854 C CA . PRO A 1 110 ? 17.934 -0.679 -1.609 1.00 77.00 110 PRO A CA 1
ATOM 855 C C . PRO A 1 110 ? 17.129 -0.848 -2.904 1.00 77.00 110 PRO A C 1
ATOM 857 O O . PRO A 1 110 ? 16.660 -1.938 -3.229 1.00 77.00 110 PRO A O 1
ATOM 860 N N . MET A 1 111 ? 16.926 0.254 -3.626 1.00 75.81 111 MET A N 1
ATOM 861 C CA . MET A 1 111 ? 16.368 0.159 -4.973 1.00 75.81 111 MET A CA 1
ATOM 862 C C . MET A 1 111 ? 17.291 -0.680 -5.853 1.00 75.81 111 MET A C 1
ATOM 864 O O . MET A 1 111 ? 18.513 -0.655 -5.691 1.00 75.81 111 MET A O 1
ATOM 868 N N . ILE A 1 112 ? 16.691 -1.413 -6.775 1.00 72.38 112 ILE A N 1
ATOM 869 C CA . ILE A 1 112 ? 17.399 -2.301 -7.673 1.00 72.38 112 ILE A CA 1
ATOM 870 C C . ILE A 1 112 ? 17.950 -1.476 -8.828 1.00 72.38 112 ILE A C 1
ATOM 872 O O . ILE A 1 112 ? 17.241 -0.650 -9.408 1.00 72.38 112 ILE A O 1
ATOM 876 N N . TYR A 1 113 ? 19.241 -1.657 -9.090 1.00 72.88 113 TYR A N 1
ATOM 877 C CA . TYR A 1 113 ? 19.994 -0.902 -10.077 1.00 72.88 113 TYR A CA 1
ATOM 878 C C . TYR A 1 113 ? 19.973 -1.605 -11.430 1.00 72.88 113 TYR A C 1
ATOM 880 O O . TYR A 1 113 ? 20.405 -2.751 -11.546 1.00 72.88 113 TYR A O 1
ATOM 888 N N . HIS A 1 114 ? 19.536 -0.877 -12.449 1.00 69.75 114 HIS A N 1
ATOM 889 C CA . HIS A 1 114 ? 19.476 -1.326 -13.832 1.00 69.75 114 HIS A CA 1
ATOM 890 C C . HIS A 1 114 ? 20.687 -0.836 -14.591 1.00 69.75 114 HIS A C 1
ATOM 892 O O . HIS A 1 114 ? 20.796 0.361 -14.841 1.00 69.75 114 HIS A O 1
ATOM 898 N N . ASN A 1 115 ? 21.571 -1.763 -14.966 1.00 63.28 115 ASN A N 1
ATOM 899 C CA . ASN A 1 115 ? 22.689 -1.468 -15.852 1.00 63.28 115 ASN A CA 1
ATOM 900 C C . ASN A 1 115 ? 22.284 -1.739 -17.301 1.00 63.28 115 ASN A C 1
ATOM 902 O O . ASN A 1 115 ? 22.140 -2.895 -17.697 1.00 63.28 115 ASN A O 1
ATOM 906 N N . VAL A 1 116 ? 22.177 -0.681 -18.102 1.00 61.53 116 VAL A N 1
ATOM 907 C CA . VAL A 1 116 ? 21.725 -0.727 -19.504 1.00 61.53 116 VAL A CA 1
ATOM 908 C C . VAL A 1 116 ? 22.592 -1.652 -20.389 1.00 61.53 116 VAL A C 1
ATOM 910 O O . VAL A 1 116 ? 22.150 -2.078 -21.454 1.00 61.53 116 VAL A O 1
ATOM 913 N N . SER A 1 117 ? 23.795 -2.043 -19.947 1.00 47.84 117 SER A N 1
ATOM 914 C CA . SER A 1 117 ? 24.742 -2.866 -20.720 1.00 47.84 117 SER A CA 1
ATOM 915 C C . SER A 1 117 ? 24.649 -4.395 -20.545 1.00 47.84 117 SER A C 1
ATOM 917 O O . SER A 1 117 ? 25.292 -5.118 -21.308 1.00 47.84 117 SER A O 1
ATOM 919 N N . THR A 1 118 ? 23.871 -4.931 -19.595 1.00 38.88 118 THR A N 1
ATOM 920 C CA . THR A 1 118 ? 23.854 -6.382 -19.298 1.00 38.88 118 THR A CA 1
ATOM 921 C C . THR A 1 118 ? 22.461 -6.884 -18.908 1.00 38.88 118 THR A C 1
ATOM 923 O O . THR A 1 118 ? 22.110 -6.829 -17.733 1.00 38.88 118 THR A O 1
ATOM 926 N N . PHE A 1 119 ? 21.670 -7.432 -19.837 1.00 37.47 119 PHE A N 1
ATOM 927 C CA . PHE A 1 119 ? 20.363 -8.006 -19.478 1.00 37.47 119 PHE A CA 1
ATOM 928 C C . PHE A 1 119 ? 20.118 -9.390 -20.085 1.00 37.47 119 PHE A C 1
ATOM 930 O O . PHE A 1 119 ? 20.170 -9.574 -21.297 1.00 37.47 119 PHE A O 1
ATOM 937 N N . ASN A 1 120 ? 19.855 -10.371 -19.211 1.00 28.23 120 ASN A N 1
ATOM 938 C CA . ASN A 1 120 ? 19.475 -11.743 -19.546 1.00 28.23 120 ASN A CA 1
ATOM 939 C C . ASN A 1 120 ? 18.653 -12.348 -18.380 1.00 28.23 120 ASN A C 1
ATOM 941 O O . ASN A 1 120 ? 19.224 -12.528 -17.309 1.00 28.23 120 ASN A O 1
ATOM 945 N N . SER A 1 121 ? 17.389 -12.752 -18.641 1.00 29.17 121 SER A N 1
ATOM 946 C CA . SER A 1 121 ? 16.515 -13.653 -17.819 1.00 29.17 121 SER A CA 1
ATOM 947 C C . SER A 1 121 ? 15.993 -13.106 -16.469 1.00 29.17 121 SER A C 1
ATOM 949 O O . SER A 1 121 ? 16.761 -12.430 -15.811 1.00 29.17 121 SER A O 1
ATOM 951 N N . TYR A 1 122 ? 14.829 -13.405 -15.849 1.00 30.42 122 TYR A N 1
ATOM 952 C CA . TYR A 1 122 ? 13.437 -13.881 -16.101 1.00 30.42 122 TYR A CA 1
ATOM 953 C C . TYR A 1 122 ? 12.653 -13.747 -14.747 1.00 30.42 122 TYR A C 1
ATOM 955 O O . TYR A 1 122 ? 13.289 -13.800 -13.704 1.00 30.42 122 TYR A O 1
ATOM 963 N N . HIS A 1 123 ? 11.303 -13.724 -14.745 1.00 31.70 123 HIS A N 1
ATOM 964 C CA . HIS A 1 123 ? 10.350 -13.970 -13.613 1.00 31.70 123 HIS A CA 1
ATOM 965 C C . HIS A 1 123 ? 9.593 -12.752 -13.013 1.00 31.70 123 HIS A C 1
ATOM 967 O O . HIS A 1 123 ? 9.889 -11.611 -13.304 1.00 31.70 123 HIS A O 1
ATOM 973 N N . ASN A 1 124 ? 8.517 -13.010 -12.257 1.00 26.56 124 ASN A N 1
ATOM 974 C CA . ASN A 1 124 ? 7.276 -12.219 -12.192 1.00 26.56 124 ASN A CA 1
ATOM 975 C C . ASN A 1 124 ? 6.745 -12.022 -10.726 1.00 26.56 124 ASN A C 1
ATOM 977 O O . ASN A 1 124 ? 6.690 -13.092 -10.150 1.00 26.56 124 ASN A O 1
ATOM 981 N N . GLN A 1 125 ? 6.316 -10.834 -10.170 1.00 31.41 125 GLN A N 1
ATOM 982 C CA . GLN A 1 125 ? 5.179 -10.508 -9.179 1.00 31.41 125 GLN A CA 1
ATOM 983 C C . GLN A 1 125 ? 4.586 -9.008 -9.063 1.00 31.41 125 GLN A C 1
ATOM 985 O O . GLN A 1 125 ? 5.281 -8.079 -9.424 1.00 31.41 125 GLN A O 1
ATOM 990 N N . THR A 1 126 ? 3.382 -8.683 -8.496 1.00 34.91 126 THR A N 1
ATOM 991 C CA . THR A 1 126 ? 2.614 -7.345 -8.492 1.00 34.91 126 THR A CA 1
ATOM 992 C C . THR A 1 126 ? 3.115 -6.040 -7.723 1.00 34.91 126 THR A C 1
ATOM 994 O O . THR A 1 126 ? 4.026 -6.129 -6.921 1.00 34.91 126 THR A O 1
ATOM 997 N N . PHE A 1 127 ? 2.544 -4.797 -7.883 1.00 46.19 127 PHE A N 1
ATOM 998 C CA . PHE A 1 127 ? 3.334 -3.507 -7.902 1.00 46.19 127 PHE A CA 1
ATOM 999 C C . PHE A 1 127 ? 3.019 -2.271 -7.026 1.00 46.19 127 PHE A C 1
ATOM 1001 O O . PHE A 1 127 ? 1.914 -1.741 -7.029 1.00 46.19 127 PHE A O 1
ATOM 1008 N N . HIS A 1 128 ? 4.091 -1.634 -6.542 1.00 38.22 128 HIS A N 1
ATOM 1009 C CA . HIS A 1 128 ? 4.214 -0.198 -6.241 1.00 38.22 128 HIS A CA 1
ATOM 1010 C C . HIS A 1 128 ? 5.551 0.285 -6.799 1.00 38.22 128 HIS A C 1
ATOM 1012 O O . HIS A 1 128 ? 6.581 -0.113 -6.271 1.00 38.22 128 HIS A O 1
ATOM 1018 N N . TYR A 1 129 ? 5.563 1.137 -7.824 1.00 50.12 129 TYR A N 1
ATOM 1019 C CA . TYR A 1 129 ? 6.798 1.501 -8.529 1.00 50.12 129 TYR A CA 1
ATOM 1020 C C . TYR A 1 129 ? 7.381 2.828 -8.023 1.00 50.12 129 TYR A C 1
ATOM 1022 O O . TYR A 1 129 ? 6.776 3.892 -8.186 1.00 50.12 129 TYR A O 1
ATOM 1030 N N . HIS A 1 130 ? 8.564 2.764 -7.408 1.00 49.91 130 HIS A N 1
ATOM 1031 C CA . HIS A 1 130 ? 9.366 3.926 -7.025 1.00 49.91 130 HIS A CA 1
ATOM 1032 C C . HIS A 1 130 ? 10.564 4.040 -7.965 1.00 49.91 130 HIS A C 1
ATOM 1034 O O . HIS A 1 130 ? 11.270 3.058 -8.174 1.00 49.91 130 HIS A O 1
ATOM 1040 N N . PHE A 1 131 ? 10.782 5.236 -8.503 1.00 54.50 131 PHE A N 1
ATOM 1041 C CA . PHE A 1 131 ? 11.809 5.534 -9.488 1.00 54.50 131 PHE A CA 1
ATOM 1042 C C . PHE A 1 131 ? 12.685 6.705 -9.035 1.00 54.50 131 PHE A C 1
ATOM 1044 O O . PHE A 1 131 ? 12.153 7.720 -8.579 1.00 54.50 131 PHE A O 1
ATOM 1051 N N . VAL A 1 132 ? 14.006 6.586 -9.187 1.00 54.81 132 VAL A N 1
ATOM 1052 C CA . VAL A 1 132 ? 14.955 7.677 -8.913 1.00 54.81 132 VAL A CA 1
ATOM 1053 C C . VAL A 1 132 ? 15.921 7.821 -10.084 1.00 54.81 132 VAL A C 1
ATOM 1055 O O . VAL A 1 132 ? 16.780 6.965 -10.290 1.00 54.81 132 VAL A O 1
ATOM 1058 N N . ASN A 1 133 ? 15.783 8.917 -10.836 1.00 59.19 133 ASN A N 1
ATOM 1059 C CA . ASN A 1 133 ? 16.775 9.409 -11.794 1.00 59.19 133 ASN A CA 1
ATOM 1060 C C . ASN A 1 133 ? 16.500 10.894 -12.133 1.00 59.19 133 ASN A C 1
ATOM 1062 O O . ASN A 1 133 ? 15.413 11.405 -11.864 1.00 59.19 133 ASN A O 1
ATOM 1066 N N . ASN A 1 134 ? 17.473 11.570 -12.748 1.00 68.44 134 ASN A N 1
ATOM 1067 C CA . ASN A 1 134 ? 17.392 12.952 -13.239 1.00 68.44 134 ASN A CA 1
ATOM 1068 C C . ASN A 1 134 ? 16.818 13.060 -14.665 1.00 68.44 134 ASN A C 1
ATOM 1070 O O . ASN A 1 134 ? 16.818 14.145 -15.248 1.00 68.44 134 ASN A O 1
ATOM 1074 N N . LEU A 1 135 ? 16.352 11.951 -15.239 1.00 80.62 135 LEU A N 1
ATOM 1075 C CA . LEU A 1 135 ? 15.679 11.907 -16.537 1.00 80.62 135 LEU A CA 1
ATOM 1076 C C . LEU A 1 135 ? 14.177 11.686 -16.357 1.00 80.62 135 LEU A C 1
ATOM 1078 O O . LEU A 1 135 ? 13.720 11.310 -15.274 1.00 80.62 135 LEU A O 1
ATOM 1082 N N . SER A 1 136 ? 13.422 11.937 -17.422 1.00 86.81 136 SER A N 1
ATOM 1083 C CA . SER A 1 136 ? 11.977 11.742 -17.426 1.00 86.81 136 SER A CA 1
ATOM 1084 C C . SER A 1 136 ? 11.606 10.409 -18.063 1.00 86.81 136 SER A C 1
ATOM 1086 O O . SER A 1 136 ? 12.202 10.014 -19.061 1.00 86.81 136 SER A O 1
ATOM 1088 N N . TYR A 1 137 ? 10.610 9.726 -17.507 1.00 85.25 137 TYR A N 1
ATOM 1089 C CA . TYR A 1 137 ? 10.191 8.397 -17.936 1.00 85.25 137 TYR A CA 1
ATOM 1090 C C . TYR A 1 137 ? 8.680 8.317 -18.084 1.00 85.25 137 TYR A C 1
ATOM 1092 O O . TYR A 1 137 ? 7.931 8.875 -17.283 1.00 85.25 137 TYR A O 1
ATOM 1100 N N . LEU A 1 138 ? 8.236 7.562 -19.080 1.00 86.19 138 LEU A N 1
ATOM 1101 C CA . LEU A 1 138 ? 6.861 7.116 -19.214 1.00 86.19 138 LEU A CA 1
ATOM 1102 C C . LEU A 1 138 ? 6.769 5.663 -18.760 1.00 86.19 138 LEU A C 1
ATOM 1104 O O . LEU A 1 138 ? 7.454 4.797 -19.302 1.00 86.19 138 LEU A O 1
ATOM 1108 N N . LEU A 1 139 ? 5.881 5.399 -17.808 1.00 86.25 139 LEU A N 1
ATOM 1109 C CA . LEU A 1 139 ? 5.416 4.061 -17.488 1.00 86.25 139 LEU A CA 1
ATOM 1110 C C . LEU A 1 139 ? 4.014 3.871 -18.063 1.00 86.25 139 LEU A C 1
ATOM 1112 O O . LEU A 1 139 ? 3.131 4.679 -17.803 1.00 86.25 139 LEU A O 1
ATOM 1116 N N . ILE A 1 140 ? 3.795 2.803 -18.817 1.00 85.19 140 ILE A N 1
ATOM 1117 C CA . ILE A 1 140 ? 2.469 2.343 -19.261 1.00 85.19 140 ILE A CA 1
ATOM 1118 C C . ILE A 1 140 ? 2.187 0.992 -18.623 1.00 85.19 140 ILE A C 1
ATOM 1120 O O . ILE A 1 140 ? 3.131 0.271 -18.340 1.00 85.19 140 ILE A O 1
ATOM 1124 N N . TYR A 1 141 ? 0.938 0.610 -18.400 1.00 85.06 141 TYR A N 1
ATOM 1125 C CA . TYR A 1 141 ? 0.633 -0.727 -17.901 1.00 85.06 141 TYR A CA 1
ATOM 1126 C C . TYR A 1 141 ? -0.667 -1.285 -18.453 1.00 85.06 141 TYR A C 1
ATOM 1128 O O . TYR A 1 141 ? -1.536 -0.548 -18.925 1.00 85.06 141 TYR A O 1
ATOM 1136 N N . LYS A 1 142 ? -0.775 -2.610 -18.387 1.00 85.31 142 LYS A N 1
ATOM 1137 C CA . LYS A 1 142 ? -1.962 -3.378 -18.726 1.00 85.31 142 LYS A CA 1
ATOM 1138 C C . LYS A 1 142 ? -2.041 -4.630 -17.852 1.00 85.31 142 LYS A C 1
ATOM 1140 O O . LYS A 1 142 ? -1.021 -5.233 -17.514 1.00 85.31 142 LYS A O 1
ATOM 1145 N N . PHE A 1 143 ? -3.249 -4.998 -17.456 1.00 82.75 143 PHE A N 1
ATOM 1146 C CA . PHE A 1 143 ? -3.525 -6.224 -16.731 1.00 82.75 143 PHE A CA 1
ATOM 1147 C C . PHE A 1 143 ? -3.713 -7.390 -17.695 1.00 82.75 143 PHE A C 1
ATOM 1149 O O . PHE A 1 143 ? -4.302 -7.241 -18.767 1.00 82.75 143 PHE A O 1
ATOM 1156 N N . ASP A 1 144 ? -3.216 -8.565 -17.305 1.00 79.06 144 ASP A N 1
ATOM 1157 C CA . ASP A 1 144 ? -3.391 -9.850 -18.004 1.00 79.06 144 ASP A CA 1
ATOM 1158 C C . ASP A 1 144 ? -2.846 -9.910 -19.446 1.00 79.06 144 ASP A C 1
ATOM 1160 O O . ASP A 1 144 ? -2.895 -10.955 -20.100 1.00 79.06 144 ASP A O 1
ATOM 1164 N N . GLN A 1 145 ? -2.314 -8.800 -19.954 1.00 80.38 145 GLN A N 1
ATOM 1165 C CA . GLN A 1 145 ? -1.872 -8.600 -21.325 1.00 80.38 145 GLN A CA 1
ATOM 1166 C C . GLN A 1 145 ? -0.732 -7.592 -21.371 1.00 80.38 145 GLN A C 1
ATOM 1168 O O . GLN A 1 145 ? -0.520 -6.809 -20.450 1.00 80.38 145 GLN A O 1
ATOM 1173 N N . ILE A 1 146 ? -0.031 -7.579 -22.497 1.00 76.81 146 ILE A N 1
ATOM 1174 C CA . ILE A 1 146 ? 1.038 -6.624 -22.743 1.00 76.81 146 ILE A CA 1
ATOM 1175 C C . ILE A 1 146 ? 0.468 -5.249 -23.106 1.00 76.81 146 ILE A C 1
ATOM 1177 O O . ILE A 1 146 ? -0.338 -5.175 -24.039 1.00 76.81 146 ILE A O 1
ATOM 1181 N N . PRO A 1 147 ? 0.918 -4.163 -22.447 1.00 80.12 147 PRO A N 1
ATOM 1182 C CA . PRO A 1 147 ? 0.602 -2.815 -22.870 1.00 80.12 147 PRO A CA 1
ATOM 1183 C C . PRO A 1 147 ? 1.305 -2.512 -24.190 1.00 80.12 147 PRO A C 1
ATOM 1185 O O . PRO A 1 147 ? 2.503 -2.745 -24.343 1.00 80.12 147 PRO A O 1
ATOM 1188 N N . ARG A 1 148 ? 0.568 -1.938 -25.135 1.00 76.62 148 ARG A N 1
ATOM 1189 C CA . ARG A 1 148 ? 1.137 -1.417 -26.377 1.00 76.62 148 ARG A CA 1
ATOM 1190 C C . ARG A 1 148 ? 0.751 0.036 -26.500 1.00 76.62 148 ARG A C 1
ATOM 1192 O O . ARG A 1 148 ? -0.425 0.388 -26.474 1.00 76.62 148 ARG A O 1
ATOM 1199 N N . LEU A 1 149 ? 1.749 0.895 -26.611 1.00 74.06 149 LEU A N 1
ATOM 1200 C CA . LEU A 1 149 ? 1.493 2.309 -26.790 1.00 74.06 149 LEU A CA 1
ATOM 1201 C C . LEU A 1 149 ? 1.380 2.594 -28.287 1.00 74.06 149 LEU A C 1
ATOM 1203 O O . LEU A 1 149 ? 2.356 2.635 -29.028 1.00 74.06 149 LEU A O 1
ATOM 1207 N N . ASN A 1 150 ? 0.137 2.751 -28.722 1.00 72.25 150 ASN A N 1
ATOM 1208 C CA . ASN A 1 150 ? -0.238 3.148 -30.070 1.00 72.25 150 ASN A CA 1
ATOM 1209 C C . ASN A 1 150 ? -1.089 4.441 -29.989 1.00 72.25 150 ASN A C 1
ATOM 1211 O O . ASN A 1 150 ? -1.287 5.011 -28.915 1.00 72.25 150 ASN A O 1
ATOM 1215 N N . ARG A 1 151 ? -1.638 4.918 -31.114 1.00 66.38 151 ARG A N 1
ATOM 1216 C CA . ARG A 1 151 ? -2.511 6.115 -31.116 1.00 66.38 151 ARG A CA 1
ATOM 1217 C C . ARG A 1 151 ? -3.892 5.897 -30.477 1.00 66.38 151 ARG A C 1
ATOM 1219 O O . ARG A 1 151 ? -4.596 6.863 -30.205 1.00 66.38 151 ARG A O 1
ATOM 1226 N N . SER A 1 152 ? -4.310 4.651 -30.286 1.00 66.69 152 SER A N 1
ATOM 1227 C CA . SER A 1 152 ? -5.603 4.251 -29.739 1.00 66.69 152 SER A CA 1
ATOM 1228 C C . SER A 1 152 ? -5.389 3.666 -28.343 1.00 66.69 152 SER A C 1
ATOM 1230 O O . SER A 1 152 ? -5.137 2.476 -28.203 1.00 66.69 152 SER A O 1
ATOM 1232 N N . MET A 1 153 ? -5.518 4.488 -27.296 1.00 69.62 153 MET A N 1
ATOM 1233 C CA . MET A 1 153 ? -5.280 4.141 -25.875 1.00 69.62 153 MET A CA 1
ATOM 1234 C C . MET A 1 153 ? -5.982 2.864 -25.342 1.00 69.62 153 MET A C 1
ATOM 1236 O O . MET A 1 153 ? -5.799 2.506 -24.188 1.00 69.62 153 MET A O 1
ATOM 1240 N N . ASN A 1 154 ? -6.753 2.154 -26.163 1.00 76.94 154 ASN A N 1
ATOM 1241 C CA . ASN A 1 154 ? -7.368 0.854 -25.906 1.00 76.94 154 ASN A CA 1
ATOM 1242 C C . ASN A 1 154 ? -6.359 -0.264 -25.574 1.00 76.94 154 ASN A C 1
ATOM 1244 O O . ASN A 1 154 ? -6.731 -1.279 -24.982 1.00 76.94 154 ASN A O 1
ATOM 1248 N N . GLU A 1 155 ? -5.093 -0.114 -25.965 1.00 82.94 155 GLU A N 1
ATOM 1249 C CA . GLU A 1 155 ? -4.050 -1.119 -25.727 1.00 82.94 155 GLU A CA 1
ATOM 1250 C C . GLU A 1 155 ? -3.270 -0.913 -24.413 1.00 82.94 155 GLU A C 1
ATOM 1252 O O . GLU A 1 155 ? -2.293 -1.618 -24.165 1.00 82.94 155 GLU A O 1
ATOM 1257 N N . ILE A 1 156 ? -3.719 -0.004 -23.538 1.00 86.44 156 ILE A N 1
ATOM 1258 C CA . ILE A 1 156 ? -3.186 0.198 -22.181 1.00 86.44 156 ILE A CA 1
ATOM 1259 C C . ILE A 1 156 ? -4.336 0.361 -21.179 1.00 86.44 156 ILE A C 1
ATOM 1261 O O . ILE A 1 156 ? -5.399 0.858 -21.537 1.00 86.44 156 ILE A O 1
ATOM 1265 N N . ASP A 1 157 ? -4.125 -0.039 -19.926 1.00 88.19 157 ASP A N 1
ATOM 1266 C CA . ASP A 1 157 ? -5.101 0.179 -18.844 1.00 88.19 157 ASP A CA 1
ATOM 1267 C C . ASP A 1 157 ? -4.764 1.433 -18.025 1.00 88.19 157 ASP A C 1
ATOM 1269 O O . ASP A 1 157 ? -5.641 2.051 -17.423 1.00 88.19 157 ASP A O 1
ATOM 1273 N N . GLY A 1 158 ? -3.500 1.864 -18.047 1.00 89.25 158 GLY A N 1
ATOM 1274 C CA . GLY A 1 158 ? -3.095 3.146 -17.490 1.00 89.25 158 GLY A CA 1
ATOM 1275 C C . GLY A 1 158 ? -1.644 3.500 -17.780 1.00 89.25 158 GLY A C 1
ATOM 1276 O O . GLY A 1 158 ? -0.902 2.747 -18.412 1.00 89.25 158 GLY A O 1
ATOM 1277 N N . TRP A 1 159 ? -1.242 4.688 -17.335 1.00 88.94 159 TRP A N 1
ATOM 1278 C CA . TRP A 1 159 ? 0.108 5.209 -17.518 1.00 88.94 159 TRP A CA 1
ATOM 1279 C C . TRP A 1 159 ? 0.475 6.229 -16.432 1.00 88.94 159 TRP A C 1
ATOM 1281 O O . TRP A 1 159 ? -0.385 6.717 -15.697 1.00 88.94 159 TRP A O 1
ATOM 1291 N N . LYS A 1 160 ? 1.769 6.529 -16.307 1.00 88.38 160 LYS A N 1
ATOM 1292 C CA . LYS A 1 160 ? 2.341 7.484 -15.357 1.00 88.38 160 LYS A CA 1
ATOM 1293 C C . LYS A 1 160 ? 3.599 8.116 -15.943 1.00 88.38 160 LYS A C 1
ATOM 1295 O O . LYS A 1 160 ? 4.473 7.409 -16.436 1.00 88.38 160 LYS A O 1
ATOM 1300 N N . LEU A 1 161 ? 3.708 9.436 -15.835 1.00 88.25 161 LEU A N 1
ATOM 1301 C CA . LEU A 1 161 ? 4.946 10.159 -16.112 1.00 88.25 161 LEU A CA 1
ATOM 1302 C C . LEU A 1 161 ? 5.750 10.349 -14.824 1.00 88.25 161 LEU A C 1
ATOM 1304 O O . LEU A 1 161 ? 5.209 10.745 -13.789 1.00 88.25 161 LEU A O 1
ATOM 1308 N N . PHE A 1 162 ? 7.048 10.087 -14.916 1.00 87.38 162 PHE A N 1
ATOM 1309 C CA . PHE A 1 162 ? 8.051 10.436 -13.923 1.00 87.38 162 PHE A CA 1
ATOM 1310 C C . PHE A 1 162 ? 8.900 11.548 -14.526 1.00 87.38 162 PHE A C 1
ATOM 1312 O O . PHE A 1 162 ? 9.718 11.279 -15.389 1.00 87.38 162 PHE A O 1
ATOM 1319 N N . CYS A 1 163 ? 8.687 12.794 -14.126 1.00 86.69 163 CYS A N 1
ATOM 1320 C CA . CYS A 1 163 ? 9.350 13.966 -14.685 1.00 86.69 163 CYS A CA 1
ATOM 1321 C C . CYS A 1 163 ? 10.524 14.405 -13.809 1.00 86.69 163 CYS A C 1
ATOM 1323 O O . CYS A 1 163 ? 10.369 14.547 -12.598 1.00 86.69 163 CYS A O 1
ATOM 1325 N N . SER A 1 164 ? 11.697 14.641 -14.392 1.00 80.69 164 SER A N 1
ATOM 1326 C CA . SER A 1 164 ? 12.918 14.955 -13.630 1.00 80.69 164 SER A CA 1
ATOM 1327 C C . SER A 1 164 ? 12.849 16.248 -12.808 1.00 80.69 164 SER A C 1
ATOM 1329 O O . SER A 1 164 ? 13.486 16.360 -11.762 1.00 80.69 164 SER A O 1
ATOM 1331 N N . SER A 1 165 ? 12.064 17.226 -13.262 1.00 69.94 165 SER A N 1
ATOM 1332 C CA . SER A 1 165 ? 11.903 18.539 -12.628 1.00 69.94 165 SER A CA 1
ATOM 1333 C C . SER A 1 165 ? 10.862 18.572 -11.501 1.00 69.94 165 SER A C 1
ATOM 1335 O O . SER A 1 165 ? 10.731 19.592 -10.822 1.00 69.94 165 SER A O 1
ATOM 1337 N N . LEU A 1 166 ? 10.127 17.476 -11.277 1.00 66.38 166 LEU A N 1
ATOM 1338 C CA . LEU A 1 166 ? 9.044 17.388 -10.297 1.00 66.38 166 LEU A CA 1
ATOM 1339 C C . LEU A 1 166 ? 9.340 16.313 -9.243 1.00 66.38 166 LEU A C 1
ATOM 1341 O O . LEU A 1 166 ? 9.994 15.306 -9.509 1.00 66.38 166 LEU A O 1
ATOM 1345 N N . ARG A 1 167 ? 8.818 16.492 -8.019 1.00 65.38 167 ARG A N 1
ATOM 1346 C CA . ARG A 1 167 ? 8.765 15.383 -7.052 1.00 65.38 167 ARG A CA 1
ATOM 1347 C C . ARG A 1 167 ? 7.752 14.368 -7.558 1.00 65.38 167 ARG A C 1
ATOM 1349 O O . ARG A 1 167 ? 6.553 14.523 -7.331 1.00 65.38 167 ARG A O 1
ATOM 1356 N N . ASN A 1 168 ? 8.237 13.341 -8.239 1.00 70.25 168 ASN A N 1
ATOM 1357 C CA . ASN A 1 168 ? 7.369 12.300 -8.758 1.00 70.25 168 ASN A CA 1
ATOM 1358 C C . ASN A 1 168 ? 6.744 11.506 -7.615 1.00 70.25 168 ASN A C 1
ATOM 1360 O O . ASN A 1 168 ? 7.440 10.980 -6.745 1.00 70.25 168 ASN A O 1
ATOM 1364 N N . SER A 1 169 ? 5.417 11.411 -7.630 1.00 75.62 169 SER A N 1
ATOM 1365 C CA . SER A 1 169 ? 4.711 10.444 -6.801 1.00 75.62 169 SER A CA 1
ATOM 1366 C C . SER A 1 169 ? 4.884 9.041 -7.387 1.00 75.62 169 SER A C 1
ATOM 1368 O O . SER A 1 169 ? 4.889 8.893 -8.615 1.00 75.62 169 SER A O 1
ATOM 1370 N N . PRO A 1 170 ? 5.016 8.006 -6.539 1.00 82.44 170 PRO A N 1
ATOM 1371 C CA . PRO A 1 170 ? 5.032 6.630 -7.016 1.00 82.44 170 PRO A CA 1
ATOM 1372 C C . PRO A 1 170 ? 3.725 6.313 -7.753 1.00 82.44 170 PRO A C 1
ATOM 1374 O O . PRO A 1 170 ? 2.681 6.918 -7.486 1.00 82.44 170 PRO A O 1
ATOM 1377 N N . LEU A 1 171 ? 3.770 5.343 -8.666 1.00 86.19 171 LEU A N 1
ATOM 1378 C CA . LEU A 1 171 ? 2.539 4.746 -9.177 1.00 86.19 171 LEU A CA 1
ATOM 1379 C C . LEU A 1 171 ? 1.899 3.925 -8.050 1.00 86.19 171 LEU A C 1
ATOM 1381 O O . LEU A 1 171 ? 2.541 3.032 -7.495 1.00 86.19 171 LEU A O 1
ATOM 1385 N N . PHE A 1 172 ? 0.644 4.239 -7.735 1.00 85.44 172 PHE A N 1
ATOM 1386 C CA . PHE A 1 172 ? -0.175 3.528 -6.760 1.00 85.44 172 PHE A CA 1
ATOM 1387 C C . PHE A 1 172 ? -1.399 2.946 -7.459 1.00 85.44 172 PHE A C 1
ATOM 1389 O O . PHE A 1 172 ? -2.090 3.665 -8.181 1.00 85.44 172 PHE A O 1
ATOM 1396 N N . LEU A 1 173 ? -1.653 1.662 -7.221 1.00 82.62 173 LEU A N 1
ATOM 1397 C CA . LEU A 1 173 ? -2.852 0.960 -7.658 1.00 82.62 173 LEU A CA 1
ATOM 1398 C C . LEU A 1 173 ? -3.450 0.296 -6.433 1.00 82.62 173 LEU A C 1
ATOM 1400 O O . LEU A 1 173 ? -2.757 -0.440 -5.728 1.00 82.62 173 LEU A O 1
ATOM 1404 N N . ASP A 1 174 ? -4.716 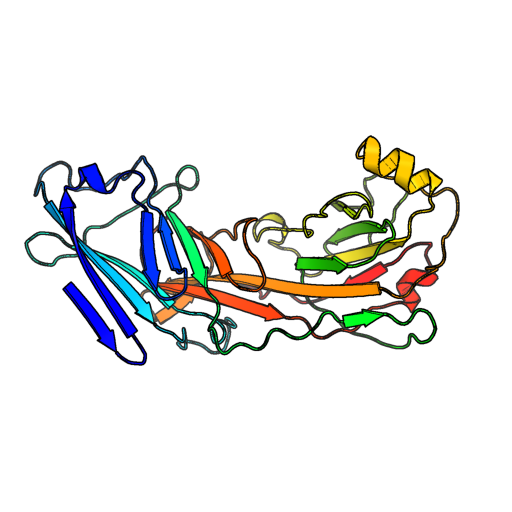0.584 -6.162 1.00 78.00 174 ASP A N 1
ATOM 1405 C CA . ASP A 1 174 ? -5.379 -0.025 -5.022 1.00 78.00 174 ASP A CA 1
ATOM 1406 C C . ASP A 1 174 ? -5.795 -1.479 -5.308 1.00 78.00 174 ASP A C 1
ATOM 1408 O O . ASP A 1 174 ? -5.690 -2.027 -6.415 1.00 78.00 174 ASP A O 1
ATOM 1412 N N . ASN A 1 175 ? -6.285 -2.135 -4.262 1.00 75.50 175 ASN A N 1
ATOM 1413 C CA . ASN A 1 175 ? -6.770 -3.505 -4.345 1.00 75.50 175 ASN A CA 1
ATOM 1414 C C . ASN A 1 175 ? -8.110 -3.645 -5.093 1.00 75.50 175 ASN A C 1
ATOM 1416 O O . ASN A 1 175 ? -8.530 -4.769 -5.352 1.00 75.50 175 ASN A O 1
ATOM 1420 N N . GLN A 1 176 ? -8.796 -2.548 -5.436 1.00 79.19 176 GLN A N 1
ATOM 1421 C CA . GLN A 1 176 ? -9.996 -2.579 -6.278 1.00 79.19 176 GLN A CA 1
ATOM 1422 C C . GLN A 1 176 ? -9.626 -2.582 -7.759 1.00 79.19 176 GLN A C 1
ATOM 1424 O O . GLN A 1 176 ? -10.258 -3.287 -8.536 1.00 79.19 176 GLN A O 1
ATOM 1429 N N . GLN A 1 177 ? -8.585 -1.845 -8.145 1.00 81.19 177 GLN A N 1
ATOM 1430 C CA . GLN A 1 177 ? -8.069 -1.825 -9.514 1.00 81.19 177 GLN A CA 1
ATOM 1431 C C . GLN A 1 177 ? -7.400 -3.144 -9.902 1.00 81.19 177 GLN A C 1
ATOM 1433 O O . GLN A 1 177 ? -7.395 -3.510 -11.068 1.00 81.19 177 GLN A O 1
ATOM 1438 N N . THR A 1 178 ? -6.830 -3.858 -8.933 1.00 77.25 178 THR A N 1
ATOM 1439 C CA . THR A 1 178 ? -6.128 -5.127 -9.175 1.00 77.25 178 THR A CA 1
ATOM 1440 C C . THR A 1 178 ? -7.034 -6.352 -9.028 1.00 77.25 178 THR A C 1
ATOM 1442 O O . THR A 1 178 ? -6.622 -7.461 -9.357 1.00 77.25 178 THR A O 1
ATOM 1445 N N . ILE A 1 179 ? -8.280 -6.199 -8.561 1.00 71.31 179 ILE A N 1
ATOM 1446 C CA . ILE A 1 179 ? -9.152 -7.344 -8.280 1.00 71.31 179 ILE A CA 1
ATOM 1447 C C . ILE A 1 179 ? -9.505 -8.126 -9.552 1.00 71.31 179 ILE A C 1
ATOM 1449 O O . ILE A 1 179 ? -9.939 -7.569 -10.552 1.00 71.31 179 ILE A O 1
ATOM 1453 N N . GLY A 1 180 ? -9.372 -9.453 -9.495 1.00 71.62 180 GLY A N 1
ATOM 1454 C CA . GLY A 1 180 ? -9.728 -10.338 -10.611 1.00 71.62 180 GLY A CA 1
ATOM 1455 C C . GLY A 1 180 ? -8.667 -10.446 -11.706 1.00 71.62 180 GLY A C 1
ATOM 1456 O O . GLY A 1 180 ? -8.787 -11.327 -12.558 1.00 71.62 180 GLY A O 1
ATOM 1457 N N . HIS A 1 181 ? -7.616 -9.633 -11.639 1.00 73.69 181 HIS A N 1
ATOM 1458 C CA . HIS A 1 181 ? -6.456 -9.749 -12.508 1.00 73.69 181 HIS A CA 1
ATOM 1459 C C . HIS A 1 181 ? -5.476 -10.790 -11.966 1.00 73.69 181 HIS A C 1
ATOM 1461 O O . HIS A 1 181 ? -5.476 -11.132 -10.786 1.00 73.69 181 HIS A O 1
ATOM 1467 N N . ARG A 1 182 ? -4.658 -11.364 -12.840 1.00 69.50 182 ARG A N 1
ATOM 1468 C CA . ARG A 1 182 ? -3.617 -12.335 -12.475 1.00 69.50 182 ARG A CA 1
ATOM 1469 C C . ARG A 1 182 ? -2.232 -11.818 -12.770 1.00 69.50 182 ARG A C 1
ATOM 1471 O O . ARG A 1 182 ? -1.269 -12.384 -12.273 1.00 69.50 182 ARG A O 1
ATOM 1478 N N . THR A 1 183 ? -2.114 -10.836 -13.646 1.00 64.38 183 THR A N 1
ATOM 1479 C CA . THR A 1 183 ? -0.821 -10.304 -14.043 1.00 64.38 183 THR A CA 1
ATOM 1480 C C . THR A 1 183 ? -0.935 -8.801 -14.195 1.00 64.38 183 THR A C 1
ATOM 1482 O O . THR A 1 183 ? -1.988 -8.266 -14.548 1.00 64.38 183 THR A O 1
ATOM 1485 N N . PHE A 1 184 ? 0.159 -8.115 -13.905 1.00 73.69 184 PHE A N 1
ATOM 1486 C CA . PHE A 1 184 ? 0.318 -6.712 -14.236 1.00 73.69 184 PHE A CA 1
ATOM 1487 C C . PHE A 1 184 ? 1.594 -6.589 -15.038 1.00 73.69 184 PHE A C 1
ATOM 1489 O O . PHE A 1 184 ? 2.667 -6.996 -14.604 1.00 73.69 184 PHE A O 1
ATOM 1496 N N . VAL A 1 185 ? 1.461 -6.036 -16.228 1.00 73.81 185 VAL A N 1
ATOM 1497 C CA . VAL A 1 185 ? 2.556 -5.863 -17.165 1.00 73.81 185 VAL A CA 1
ATOM 1498 C C . VAL A 1 185 ? 2.715 -4.375 -17.379 1.00 73.81 185 VAL A C 1
ATOM 1500 O O . VAL A 1 185 ? 1.737 -3.695 -17.684 1.00 73.81 185 VAL A O 1
ATOM 1503 N N . PHE A 1 186 ? 3.929 -3.856 -17.250 1.00 79.00 186 PHE A N 1
ATOM 1504 C CA . PHE A 1 186 ? 4.184 -2.442 -17.472 1.00 79.00 186 PHE A CA 1
ATOM 1505 C C . PHE A 1 186 ? 5.340 -2.187 -18.417 1.00 79.00 186 PHE A C 1
ATOM 1507 O O . PHE A 1 186 ? 6.344 -2.861 -18.361 1.00 79.00 186 PHE A O 1
ATOM 1514 N N . GLY A 1 187 ? 5.218 -1.194 -19.286 1.00 77.00 187 GLY A N 1
ATOM 1515 C CA . GLY A 1 187 ? 6.301 -0.676 -20.106 1.00 77.00 187 GLY A CA 1
ATOM 1516 C C . GLY A 1 187 ? 6.981 0.510 -19.433 1.00 77.00 187 GLY A C 1
ATOM 1517 O O . GLY A 1 187 ? 6.269 1.383 -18.957 1.00 77.00 187 GLY A O 1
ATOM 1518 N N . LEU A 1 188 ? 8.312 0.592 -19.429 1.00 78.62 188 LEU A N 1
ATOM 1519 C CA . LEU A 1 188 ? 9.075 1.784 -19.048 1.00 78.62 188 LEU A CA 1
ATOM 1520 C C . LEU A 1 188 ? 9.877 2.338 -20.234 1.00 78.62 188 LEU A C 1
ATOM 1522 O O . LEU A 1 188 ? 10.664 1.625 -20.848 1.00 78.62 188 LEU A O 1
ATOM 1526 N N . ARG A 1 189 ? 9.738 3.628 -20.528 1.00 81.00 189 ARG A N 1
ATOM 1527 C CA . ARG A 1 189 ? 10.479 4.307 -21.598 1.00 81.00 189 ARG A CA 1
ATOM 1528 C C . ARG A 1 189 ? 11.104 5.593 -21.083 1.00 81.00 189 ARG A C 1
ATOM 1530 O O . ARG A 1 189 ? 10.429 6.376 -20.421 1.00 81.00 189 ARG A O 1
ATOM 1537 N N . GLU A 1 190 ? 12.367 5.821 -21.420 1.00 81.06 190 GLU A N 1
ATOM 1538 C CA . GLU A 1 190 ? 13.026 7.115 -21.231 1.00 81.06 190 GLU A CA 1
ATOM 1539 C C . GLU A 1 190 ? 12.494 8.128 -22.257 1.00 81.06 190 GLU A C 1
ATOM 1541 O O . GLU A 1 190 ? 12.360 7.814 -23.441 1.00 81.06 190 GLU A O 1
ATOM 1546 N N . LEU A 1 191 ? 12.151 9.334 -21.803 1.00 83.88 191 LEU A N 1
ATOM 1547 C CA . LEU A 1 191 ? 11.665 10.414 -22.658 1.00 83.88 191 LEU A CA 1
ATOM 1548 C C . LEU A 1 191 ? 12.815 11.288 -23.141 1.00 83.88 191 LEU A C 1
ATOM 1550 O O . LEU A 1 191 ? 13.698 11.667 -22.371 1.00 83.88 191 LEU A O 1
ATOM 1554 N N . THR A 1 192 ? 12.737 11.703 -24.402 1.00 84.12 192 THR A N 1
ATOM 1555 C CA . THR A 1 192 ? 13.616 12.748 -24.934 1.00 84.12 192 THR A CA 1
ATOM 1556 C C . THR A 1 192 ? 13.365 14.085 -24.232 1.00 84.12 192 THR A C 1
ATOM 1558 O O . THR A 1 192 ? 12.294 14.331 -23.671 1.00 84.12 192 THR A O 1
ATOM 1561 N N . SER A 1 193 ? 14.328 15.008 -24.289 1.00 85.00 193 SER A N 1
ATOM 1562 C CA . SER A 1 193 ? 14.169 16.331 -23.666 1.00 85.00 193 SER A CA 1
ATOM 1563 C C . SER A 1 193 ? 12.967 17.110 -24.220 1.00 85.00 193 SER A C 1
ATOM 1565 O O . SER A 1 193 ? 12.297 17.810 -23.463 1.00 85.00 193 SER A O 1
ATOM 1567 N N . SER A 1 194 ? 12.659 16.968 -25.514 1.00 85.75 194 SER A N 1
ATOM 1568 C CA . SER A 1 194 ? 11.468 17.564 -26.135 1.00 85.75 194 SER A CA 1
ATOM 1569 C C . SER A 1 194 ? 10.177 16.955 -25.596 1.00 85.75 194 SER A C 1
ATOM 1571 O O . SER A 1 194 ? 9.306 17.696 -25.146 1.00 85.75 194 SER A O 1
ATOM 1573 N N . GLU A 1 195 ? 10.081 15.620 -25.565 1.00 87.19 195 GLU A N 1
ATOM 1574 C CA . GLU A 1 195 ? 8.901 14.921 -25.039 1.00 87.19 195 GLU A CA 1
ATOM 1575 C C . GLU A 1 195 ? 8.693 15.222 -23.559 1.00 87.19 195 GLU A C 1
ATOM 1577 O O . GLU A 1 195 ? 7.564 15.447 -23.138 1.00 87.19 195 GLU A O 1
ATOM 1582 N N . SER A 1 196 ? 9.772 15.265 -22.774 1.00 86.75 196 SER A N 1
ATOM 1583 C CA . SER A 1 196 ? 9.721 15.633 -21.363 1.00 86.75 196 SER A CA 1
ATOM 1584 C C . SER A 1 196 ? 9.163 17.042 -21.186 1.00 86.75 196 SER A C 1
ATOM 1586 O O . SER A 1 196 ? 8.259 17.233 -20.383 1.00 86.75 196 SER A O 1
ATOM 1588 N N . ASN A 1 197 ? 9.668 18.035 -21.923 1.00 85.44 197 ASN A N 1
ATOM 1589 C CA . ASN A 1 197 ? 9.210 19.420 -21.772 1.00 85.44 197 ASN A CA 1
ATOM 1590 C C . ASN A 1 197 ? 7.723 19.584 -22.113 1.00 85.44 197 ASN A C 1
ATOM 1592 O O . ASN A 1 197 ? 7.020 20.337 -21.440 1.00 85.44 197 ASN A O 1
ATOM 1596 N N . GLU A 1 198 ? 7.232 18.867 -23.120 1.00 85.62 198 GLU A N 1
ATOM 1597 C CA . GLU A 1 198 ? 5.830 18.932 -23.533 1.00 85.62 198 GLU A CA 1
ATOM 1598 C C . GLU A 1 198 ? 4.923 18.112 -22.603 1.00 85.62 198 GLU A C 1
ATOM 1600 O O . GLU A 1 198 ? 3.966 18.634 -22.024 1.00 85.62 198 GLU A O 1
ATOM 1605 N N . SER A 1 199 ? 5.263 16.840 -22.399 1.00 86.31 199 SER A N 1
ATOM 1606 C CA . SER A 1 199 ? 4.428 15.867 -21.685 1.00 86.31 199 SER A CA 1
ATOM 1607 C C . SER A 1 199 ? 4.365 16.155 -20.191 1.00 86.31 199 SER A C 1
ATOM 1609 O O . SER A 1 199 ? 3.300 16.038 -19.595 1.00 86.31 199 SER A O 1
ATOM 1611 N N . CYS A 1 200 ? 5.477 16.577 -19.581 1.00 84.75 200 CYS A N 1
ATOM 1612 C CA . CYS A 1 200 ? 5.508 16.911 -18.157 1.00 84.75 200 CYS A CA 1
ATOM 1613 C C . CYS A 1 200 ? 4.806 18.229 -17.832 1.00 84.75 200 CYS A C 1
ATOM 1615 O O . CYS A 1 200 ? 4.306 18.377 -16.722 1.00 84.75 200 CYS A O 1
ATOM 1617 N N . SER A 1 201 ? 4.759 19.181 -18.771 1.00 83.44 201 SER A N 1
ATOM 1618 C CA . SER A 1 201 ? 4.049 20.450 -18.556 1.00 83.44 201 SER A CA 1
ATOM 1619 C C . SER A 1 201 ? 2.541 20.293 -18.737 1.00 83.44 201 SER A C 1
ATOM 1621 O O . SER A 1 201 ? 1.766 20.897 -18.002 1.00 83.44 201 SER A O 1
ATOM 1623 N N . ASN A 1 202 ? 2.136 19.481 -19.716 1.00 83.12 202 ASN A N 1
ATOM 1624 C CA . ASN A 1 202 ? 0.738 19.353 -20.125 1.00 83.12 202 ASN A CA 1
ATOM 1625 C C . ASN A 1 202 ? 0.047 18.097 -19.571 1.00 83.12 202 ASN A C 1
ATOM 1627 O O . ASN A 1 202 ? -1.129 17.895 -19.855 1.00 83.12 202 ASN A O 1
ATOM 1631 N N . GLU A 1 203 ? 0.772 17.239 -18.845 1.00 80.75 203 GLU A N 1
ATOM 1632 C CA . GLU A 1 203 ? 0.320 15.908 -18.409 1.00 80.75 203 GLU A CA 1
ATOM 1633 C C . GLU A 1 203 ? -0.301 15.098 -19.559 1.00 80.75 203 GLU A C 1
ATOM 1635 O O . GLU A 1 203 ? -1.356 14.476 -19.434 1.00 80.75 203 GLU A O 1
ATOM 1640 N N . THR A 1 204 ? 0.356 15.122 -20.718 1.00 84.56 204 THR A N 1
ATOM 1641 C CA . THR A 1 204 ? -0.105 14.405 -21.913 1.00 84.56 204 THR A CA 1
ATOM 1642 C C . THR A 1 204 ? 0.699 13.133 -22.113 1.00 84.56 204 THR A C 1
ATOM 1644 O O . THR A 1 204 ? 1.889 13.087 -21.819 1.00 84.56 204 THR A O 1
ATOM 1647 N N . LEU A 1 205 ? 0.044 12.082 -22.605 1.00 82.38 205 LEU A N 1
ATOM 1648 C CA . LEU A 1 205 ? 0.709 10.837 -22.972 1.00 82.38 205 LEU A CA 1
ATOM 1649 C C . LEU A 1 205 ? 1.546 11.078 -24.242 1.00 82.38 205 LEU A C 1
ATOM 1651 O O . LEU A 1 205 ? 0.948 11.343 -25.290 1.00 82.38 205 LEU A O 1
ATOM 1655 N N . PRO A 1 206 ? 2.891 10.979 -24.199 1.00 79.50 206 PRO A N 1
ATOM 1656 C CA . PRO A 1 206 ? 3.690 11.133 -25.404 1.00 79.50 206 PRO A CA 1
ATOM 1657 C C . PRO A 1 206 ? 3.414 9.959 -26.337 1.00 79.50 206 PRO A C 1
ATOM 1659 O O . PRO A 1 206 ? 3.600 8.800 -25.964 1.00 79.50 206 PRO A O 1
ATOM 1662 N N . ILE A 1 207 ? 2.965 10.257 -27.556 1.00 72.56 207 ILE A N 1
ATOM 1663 C CA . ILE A 1 207 ? 2.841 9.261 -28.619 1.00 72.56 207 ILE A CA 1
ATOM 1664 C C . ILE A 1 207 ? 4.218 9.158 -29.276 1.00 72.56 207 ILE A C 1
ATOM 1666 O O . ILE A 1 207 ? 4.667 10.140 -29.872 1.00 72.56 207 ILE A O 1
ATOM 1670 N N . PRO A 1 208 ? 4.904 8.013 -29.174 1.00 65.12 208 PRO A N 1
ATOM 1671 C CA . PRO A 1 208 ? 6.246 7.892 -29.700 1.00 65.12 208 PRO A CA 1
ATOM 1672 C C . PRO A 1 208 ? 6.228 7.990 -31.214 1.00 65.12 208 PRO A C 1
ATOM 1674 O O . PRO A 1 208 ? 5.360 7.438 -31.895 1.00 65.12 208 PRO A O 1
ATOM 1677 N N . ILE A 1 209 ? 7.221 8.713 -31.708 1.00 60.75 209 ILE A N 1
ATOM 1678 C CA . ILE A 1 209 ? 7.514 8.826 -33.130 1.00 60.75 209 ILE A CA 1
ATOM 1679 C C . ILE A 1 209 ? 8.558 7.767 -33.506 1.00 60.75 209 ILE A C 1
ATOM 1681 O O . ILE A 1 209 ? 8.436 7.183 -34.576 1.00 60.75 209 ILE A O 1
ATOM 1685 N N . ASP A 1 210 ? 9.485 7.449 -32.587 1.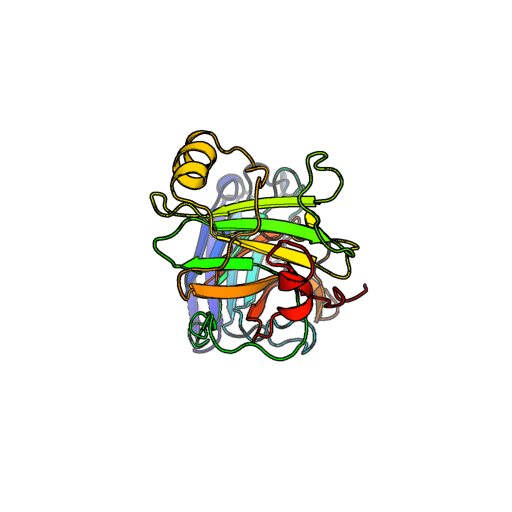00 61.84 210 ASP A N 1
ATOM 1686 C CA . ASP A 1 210 ? 10.583 6.499 -32.787 1.00 61.84 210 ASP A CA 1
ATOM 1687 C C . ASP A 1 210 ? 10.953 5.724 -31.496 1.00 61.84 210 ASP A C 1
ATOM 1689 O O . ASP A 1 210 ? 10.723 6.229 -30.382 1.00 61.84 210 ASP A O 1
ATOM 1693 N N . PRO A 1 211 ? 11.566 4.526 -31.620 1.00 63.41 211 PRO A N 1
ATOM 1694 C CA . PRO A 1 211 ? 12.135 3.782 -30.496 1.00 63.41 211 PRO A CA 1
ATOM 1695 C C . PRO A 1 211 ? 13.251 4.577 -29.810 1.00 63.41 211 PRO A C 1
ATOM 1697 O O . PRO A 1 211 ? 14.088 5.193 -30.469 1.00 63.41 211 PRO A O 1
ATOM 1700 N N . VAL A 1 212 ? 13.291 4.540 -28.475 1.00 66.50 212 VAL A N 1
ATOM 1701 C CA . VAL A 1 212 ? 14.313 5.236 -27.678 1.00 66.50 212 VAL A CA 1
ATOM 1702 C C . VAL A 1 212 ? 15.071 4.222 -26.835 1.00 66.50 212 VAL A C 1
ATOM 1704 O O . VAL A 1 212 ? 14.471 3.423 -26.116 1.00 66.50 212 VAL A O 1
ATOM 1707 N N . HIS A 1 213 ? 16.398 4.268 -26.922 1.00 69.69 213 HIS A N 1
ATOM 1708 C CA . HIS A 1 213 ? 17.273 3.524 -26.027 1.00 69.69 213 HIS A CA 1
ATOM 1709 C C . HIS A 1 213 ? 17.480 4.305 -24.734 1.00 69.69 213 HIS A C 1
ATOM 1711 O O . HIS A 1 213 ? 17.622 5.526 -24.761 1.00 69.69 213 HIS A O 1
ATOM 1717 N N . PHE A 1 214 ? 17.537 3.587 -23.615 1.00 74.81 214 PHE A N 1
ATOM 1718 C CA . PHE A 1 214 ? 17.934 4.177 -22.343 1.00 74.81 214 PHE A CA 1
ATOM 1719 C C . PHE A 1 214 ? 19.351 4.734 -22.465 1.00 74.81 214 PHE A C 1
ATOM 1721 O O . PHE A 1 214 ? 20.257 4.052 -22.948 1.00 74.81 214 PHE A O 1
ATOM 1728 N N . THR A 1 215 ? 19.536 5.977 -22.035 1.00 77.00 215 THR A N 1
ATOM 1729 C CA . THR A 1 215 ? 20.840 6.650 -22.063 1.00 77.00 215 THR A CA 1
ATOM 1730 C C . THR A 1 215 ? 21.536 6.611 -20.710 1.00 77.00 215 THR A C 1
ATOM 1732 O O . THR A 1 215 ? 22.730 6.899 -20.619 1.00 77.00 215 THR A O 1
ATOM 1735 N N . SER A 1 216 ? 20.807 6.234 -19.656 1.00 76.19 216 SER A N 1
ATOM 1736 C CA . SER A 1 216 ? 21.333 6.151 -18.301 1.00 76.19 216 SER A CA 1
ATOM 1737 C C . SER A 1 216 ? 20.789 4.954 -17.536 1.00 76.19 216 SER A C 1
ATOM 1739 O O . SER A 1 216 ? 19.651 4.521 -17.729 1.00 76.19 216 SER A O 1
ATOM 1741 N N . ASP A 1 217 ? 21.617 4.468 -16.622 1.00 77.44 217 ASP A N 1
ATOM 1742 C CA . 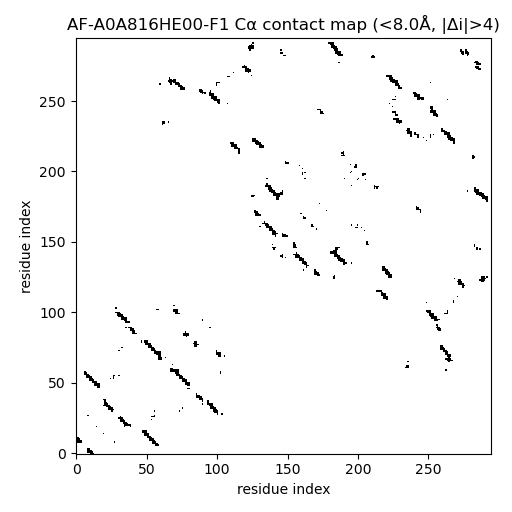ASP A 1 217 ? 21.209 3.511 -15.608 1.00 77.44 217 ASP A CA 1
ATOM 1743 C C . ASP A 1 217 ? 20.171 4.141 -14.675 1.00 77.44 217 ASP A C 1
ATOM 1745 O O . ASP A 1 217 ? 20.163 5.353 -14.437 1.00 77.44 217 ASP A O 1
ATOM 1749 N N . TYR A 1 218 ? 19.291 3.319 -14.114 1.00 75.19 218 TYR A N 1
ATOM 1750 C CA . TYR A 1 218 ? 18.229 3.800 -13.238 1.00 75.19 218 TYR A CA 1
ATOM 1751 C C . TYR A 1 218 ? 17.953 2.837 -12.091 1.00 75.19 218 TYR A C 1
ATOM 1753 O O . TYR A 1 218 ? 18.360 1.677 -12.093 1.00 75.19 218 TYR A O 1
ATOM 1761 N N . GLN A 1 219 ? 17.259 3.344 -11.075 1.00 79.00 219 GLN A N 1
ATOM 1762 C CA . GLN A 1 219 ? 16.914 2.582 -9.888 1.00 79.00 219 GLN A CA 1
ATOM 1763 C C . GLN A 1 219 ? 15.408 2.462 -9.736 1.00 79.00 219 GLN A C 1
ATOM 1765 O O . GLN A 1 219 ? 14.680 3.452 -9.858 1.00 79.00 219 GLN A O 1
ATOM 1770 N N . THR A 1 220 ? 14.954 1.248 -9.437 1.00 76.81 220 THR A N 1
ATOM 1771 C CA . THR A 1 220 ? 13.537 0.970 -9.213 1.00 76.81 220 THR A CA 1
ATOM 1772 C C . THR A 1 220 ? 13.321 0.230 -7.906 1.00 76.81 220 THR A C 1
ATOM 1774 O O . THR A 1 220 ? 14.166 -0.535 -7.447 1.00 76.81 220 THR A O 1
ATOM 1777 N N . ARG A 1 221 ? 12.175 0.445 -7.270 1.00 80.88 221 ARG A N 1
ATOM 1778 C CA . ARG A 1 221 ? 11.684 -0.462 -6.235 1.00 80.88 221 ARG A CA 1
ATOM 1779 C C . ARG A 1 221 ? 10.246 -0.788 -6.516 1.00 80.88 221 ARG A C 1
ATOM 1781 O O . ARG A 1 221 ? 9.452 0.113 -6.776 1.00 80.88 221 ARG A O 1
ATOM 1788 N N . ILE A 1 222 ? 9.945 -2.068 -6.369 1.00 76.50 222 ILE A N 1
ATOM 1789 C CA . ILE A 1 222 ? 8.608 -2.599 -6.485 1.00 76.50 222 ILE A CA 1
ATOM 1790 C C . ILE A 1 222 ? 8.234 -3.314 -5.190 1.00 76.50 222 ILE A C 1
ATOM 1792 O O . ILE A 1 222 ? 9.020 -4.100 -4.663 1.00 76.50 222 ILE A O 1
ATOM 1796 N N . TYR A 1 223 ? 7.051 -3.031 -4.654 1.00 76.12 223 TYR A N 1
ATOM 1797 C CA . TYR A 1 223 ? 6.516 -3.760 -3.505 1.00 76.12 223 TYR A CA 1
ATOM 1798 C C . TYR A 1 223 ? 4.996 -3.884 -3.566 1.00 76.12 223 TYR A C 1
ATOM 1800 O O . TYR A 1 223 ? 4.338 -3.070 -4.195 1.00 76.12 223 TYR A O 1
ATOM 1808 N N . THR A 1 224 ? 4.423 -4.855 -2.868 1.00 79.00 224 THR A N 1
ATOM 1809 C CA . THR A 1 224 ? 2.983 -4.920 -2.600 1.00 79.00 224 THR A CA 1
ATOM 1810 C C . THR A 1 224 ? 2.707 -4.616 -1.140 1.00 79.00 224 THR A C 1
ATOM 1812 O O . THR A 1 224 ? 3.522 -4.887 -0.253 1.00 79.00 224 THR A O 1
ATOM 1815 N N . SER A 1 225 ? 1.534 -4.045 -0.883 1.00 81.75 225 SER A N 1
ATOM 1816 C CA . SER A 1 225 ? 1.006 -3.870 0.465 1.00 81.75 225 SER A CA 1
ATOM 1817 C C . SER A 1 225 ? -0.420 -4.393 0.522 1.00 81.75 225 SER A C 1
ATOM 1819 O O . SER A 1 225 ? -1.192 -4.195 -0.412 1.00 81.75 225 SER A O 1
ATOM 1821 N N . GLY A 1 226 ? -0.771 -5.056 1.620 1.00 82.69 226 GLY A N 1
ATOM 1822 C CA . GLY A 1 226 ? -2.121 -5.563 1.850 1.00 82.69 226 GLY A CA 1
ATOM 1823 C C . GLY A 1 226 ? -2.652 -5.123 3.204 1.00 82.69 226 GLY A C 1
ATOM 1824 O O . GLY A 1 226 ? -1.879 -4.946 4.143 1.00 82.69 226 GLY A O 1
ATOM 1825 N N . CYS A 1 227 ? -3.966 -4.979 3.308 1.00 86.25 227 CYS A N 1
ATOM 1826 C CA . CYS A 1 227 ? -4.663 -4.737 4.566 1.00 86.25 227 CYS A CA 1
ATOM 1827 C C . CYS A 1 227 ? -5.369 -6.021 4.988 1.00 86.25 227 CYS A C 1
ATOM 1829 O O . CYS A 1 227 ? -6.089 -6.611 4.179 1.00 86.25 227 CYS A O 1
ATOM 1831 N N . TYR A 1 228 ? -5.173 -6.435 6.240 1.00 86.38 228 TYR A N 1
ATOM 1832 C CA . TYR A 1 228 ? -5.771 -7.652 6.776 1.00 86.38 228 TYR A CA 1
ATOM 1833 C C . TYR A 1 228 ? -6.434 -7.393 8.120 1.00 86.38 228 TYR A C 1
ATOM 1835 O O . TYR A 1 228 ? -5.917 -6.631 8.936 1.00 86.38 228 TYR A O 1
ATOM 1843 N N . TYR A 1 229 ? -7.551 -8.069 8.359 1.00 87.62 229 TYR A N 1
ATOM 1844 C CA . TYR A 1 229 ? -8.210 -8.153 9.649 1.00 87.62 229 TYR A CA 1
ATOM 1845 C C . TYR A 1 229 ? -8.238 -9.599 10.144 1.00 87.62 229 TYR A C 1
ATOM 1847 O O . TYR A 1 229 ? -8.294 -10.539 9.349 1.00 87.62 229 TYR A O 1
ATOM 1855 N N . LEU A 1 230 ? -8.187 -9.788 11.460 1.00 86.88 230 LEU A N 1
ATOM 1856 C CA . LEU A 1 230 ? -8.273 -11.109 12.073 1.00 86.88 230 LEU A CA 1
ATOM 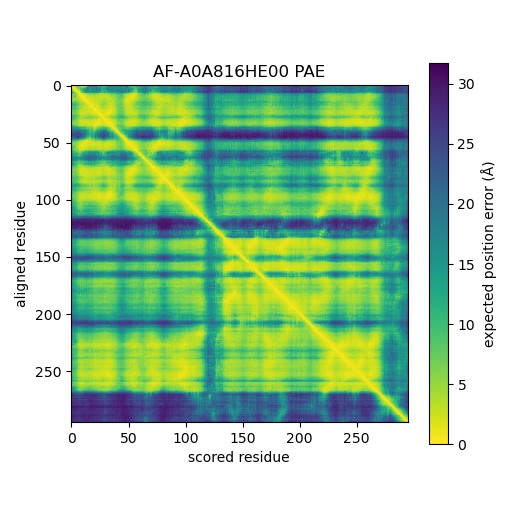1857 C C . LEU A 1 230 ? -9.746 -11.462 12.306 1.00 86.88 230 LEU A C 1
ATOM 1859 O O . LEU A 1 230 ? -10.447 -10.770 13.051 1.00 86.88 230 LEU A O 1
ATOM 1863 N N . ASN A 1 231 ? -10.232 -12.525 11.662 1.00 85.31 231 ASN A N 1
ATOM 1864 C CA . ASN A 1 231 ? -11.607 -12.988 11.842 1.00 85.31 231 ASN A CA 1
ATOM 1865 C C . ASN A 1 231 ? -11.786 -13.787 13.155 1.00 85.31 231 ASN A C 1
ATOM 1867 O O . ASN A 1 231 ? -10.830 -14.084 13.870 1.00 85.31 231 ASN A O 1
ATOM 1871 N N . LYS A 1 232 ? -13.028 -14.187 13.464 1.00 87.00 232 LYS A N 1
ATOM 1872 C CA . LYS A 1 232 ? -13.361 -14.964 14.679 1.00 87.00 232 LYS A CA 1
ATOM 1873 C C . LYS A 1 232 ? -12.706 -16.353 14.730 1.00 87.00 232 LYS A C 1
ATOM 1875 O O . LYS A 1 232 ? -12.647 -16.956 15.795 1.00 87.00 232 LYS A O 1
ATOM 1880 N N . GLN A 1 233 ? -12.243 -16.864 13.592 1.00 87.19 233 GLN A N 1
ATOM 1881 C CA . GLN A 1 233 ? -11.522 -18.129 13.458 1.00 87.19 233 GLN A CA 1
ATOM 1882 C C . GLN A 1 233 ? -9.996 -17.940 13.540 1.00 87.19 233 GLN A C 1
ATOM 1884 O O . GLN A 1 233 ? -9.261 -18.886 13.276 1.00 87.19 233 GLN A O 1
ATOM 1889 N N . ASN A 1 234 ? -9.516 -16.744 13.910 1.00 83.12 234 ASN A N 1
ATOM 1890 C CA . ASN A 1 234 ? -8.099 -16.370 13.947 1.00 83.12 234 ASN A CA 1
ATOM 1891 C C . ASN A 1 234 ? -7.389 -16.490 12.589 1.00 83.12 234 ASN A C 1
ATOM 1893 O O . ASN A 1 234 ? -6.210 -16.823 12.526 1.00 83.12 234 ASN A O 1
ATOM 1897 N N . GLN A 1 235 ? -8.102 -16.208 11.500 1.00 80.25 235 GLN A N 1
ATOM 1898 C CA . GLN A 1 235 ? -7.551 -16.177 10.148 1.00 80.25 235 GLN A CA 1
ATOM 1899 C C . GLN A 1 235 ? -7.478 -14.740 9.646 1.00 80.25 235 GLN A C 1
ATOM 1901 O O . GLN A 1 235 ? -8.435 -13.972 9.800 1.00 80.25 235 GLN A O 1
ATOM 1906 N N . TRP A 1 236 ? -6.361 -14.396 9.010 1.00 80.69 236 TRP A N 1
ATOM 1907 C CA . TRP A 1 236 ? -6.214 -13.123 8.321 1.00 80.69 236 TRP A CA 1
ATOM 1908 C C . TRP A 1 236 ? -7.092 -13.093 7.071 1.00 80.69 236 TRP A C 1
ATOM 1910 O O . TRP A 1 236 ? -7.064 -13.994 6.232 1.00 80.69 236 TRP A O 1
ATOM 1920 N N . LYS A 1 237 ? -7.890 -12.037 6.958 1.00 81.06 237 LYS A N 1
ATOM 1921 C CA . LYS A 1 237 ? -8.838 -11.799 5.875 1.00 81.06 237 LYS A CA 1
ATOM 1922 C C . LYS A 1 237 ? -8.660 -10.387 5.339 1.00 81.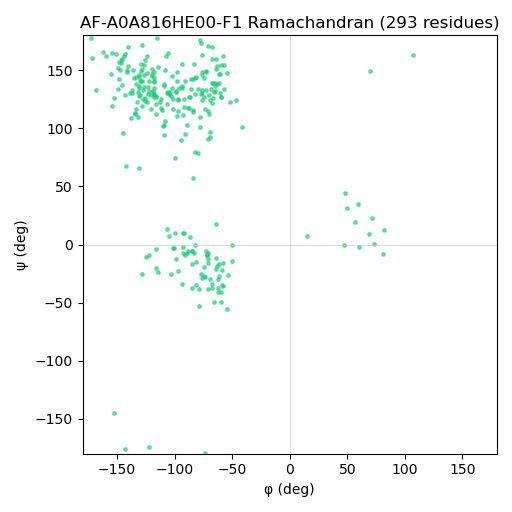06 237 LYS A C 1
ATOM 1924 O O . LYS A 1 237 ? -8.316 -9.485 6.090 1.00 81.06 237 LYS A O 1
ATOM 1929 N N . SER A 1 238 ? -8.861 -10.196 4.043 1.00 81.56 238 SER A N 1
ATOM 1930 C CA . SER A 1 238 ? -8.705 -8.897 3.374 1.00 81.56 238 SER A CA 1
ATOM 1931 C C . SER A 1 238 ? -10.016 -8.366 2.794 1.00 81.56 238 SER A C 1
ATOM 1933 O O . SER A 1 238 ? -10.056 -7.255 2.263 1.00 81.56 238 SER A O 1
ATOM 1935 N N . ASP A 1 239 ? -11.103 -9.136 2.879 1.00 78.81 239 ASP A N 1
ATOM 1936 C CA . ASP A 1 239 ? -12.389 -8.728 2.337 1.00 78.81 239 ASP A CA 1
ATOM 1937 C C . ASP A 1 239 ? -12.946 -7.497 3.061 1.00 78.81 239 ASP A C 1
ATOM 1939 O O . ASP A 1 239 ? -12.824 -7.324 4.270 1.00 78.81 239 ASP A O 1
ATOM 1943 N N . GLY A 1 240 ? -13.525 -6.583 2.279 1.00 78.50 240 GLY A N 1
ATOM 1944 C CA . GLY A 1 240 ? -14.070 -5.330 2.801 1.00 78.50 240 GLY A CA 1
ATOM 1945 C C . GLY A 1 240 ? -13.029 -4.284 3.219 1.00 78.50 240 GLY A C 1
ATOM 1946 O O . GLY A 1 240 ? -13.440 -3.196 3.626 1.00 78.50 240 GLY A O 1
ATOM 1947 N N . LEU A 1 241 ? -11.728 -4.566 3.082 1.00 85.31 241 LEU A N 1
ATOM 1948 C CA . LEU A 1 241 ? -10.646 -3.610 3.323 1.00 85.31 241 LEU A CA 1
ATOM 1949 C C . LEU A 1 241 ? -10.148 -2.982 2.018 1.00 85.31 241 LEU A C 1
ATOM 1951 O O . LEU A 1 241 ? -10.152 -3.617 0.961 1.00 85.31 241 LEU A O 1
ATOM 1955 N N . VAL A 1 242 ? -9.702 -1.728 2.091 1.00 87.50 242 VAL A N 1
ATOM 1956 C CA . VAL A 1 242 ? -9.101 -1.011 0.956 1.00 87.50 242 VAL A CA 1
ATOM 1957 C C . VAL A 1 242 ? -7.748 -0.437 1.359 1.00 87.50 242 VAL A C 1
ATOM 1959 O O . VAL A 1 242 ? -7.631 0.169 2.423 1.00 87.50 242 VAL A O 1
ATOM 1962 N N . VAL A 1 243 ? -6.733 -0.626 0.518 1.00 87.88 243 VAL A N 1
ATOM 1963 C CA . VAL A 1 243 ? -5.407 -0.017 0.695 1.00 87.88 243 VAL A CA 1
ATOM 1964 C C . VAL A 1 243 ? -5.462 1.434 0.220 1.00 87.88 243 VAL A C 1
ATOM 1966 O O . VAL A 1 243 ? -5.994 1.725 -0.847 1.00 87.88 243 VAL A O 1
ATOM 1969 N N . GLY A 1 244 ? -4.920 2.354 1.011 1.00 88.00 244 GLY A N 1
ATOM 1970 C CA . GLY A 1 244 ? -4.898 3.782 0.714 1.00 88.00 244 GLY A CA 1
ATOM 1971 C C . GLY A 1 244 ? -3.633 4.251 0.003 1.00 88.00 244 GLY A C 1
ATOM 1972 O O . GLY A 1 244 ? -2.557 3.662 0.140 1.00 88.00 244 GLY A O 1
ATOM 1973 N N . SER A 1 245 ? -3.757 5.359 -0.728 1.00 88.25 245 SER A N 1
ATOM 1974 C CA . SER A 1 245 ? -2.696 5.928 -1.565 1.00 88.25 245 SER A CA 1
ATOM 1975 C C . SER A 1 245 ? -1.537 6.548 -0.785 1.00 88.25 245 SER A C 1
ATOM 1977 O O . SER A 1 245 ? -0.489 6.815 -1.371 1.00 88.25 245 SER A O 1
ATOM 1979 N N . LYS A 1 246 ? -1.673 6.753 0.535 1.00 90.69 246 LYS A N 1
ATOM 1980 C CA . LYS A 1 246 ? -0.558 7.196 1.393 1.00 90.69 246 LYS A CA 1
ATOM 1981 C C . LYS A 1 246 ? 0.352 6.051 1.846 1.00 90.69 246 LYS A C 1
ATOM 1983 O O . LYS A 1 246 ? 1.328 6.297 2.558 1.00 90.69 246 LYS A O 1
ATOM 1988 N N . THR A 1 247 ? 0.049 4.821 1.434 1.00 88.38 247 THR A N 1
ATOM 1989 C CA . THR A 1 247 ? 0.896 3.650 1.665 1.00 88.38 247 THR A CA 1
ATOM 1990 C C . THR A 1 247 ? 2.293 3.861 1.089 1.00 88.38 247 THR A C 1
ATOM 1992 O O . THR A 1 247 ? 2.460 4.304 -0.047 1.00 88.38 247 THR A O 1
ATOM 1995 N N . ASN A 1 248 ? 3.305 3.528 1.882 1.00 88.06 248 ASN A N 1
ATOM 1996 C CA . ASN A 1 248 ? 4.708 3.589 1.497 1.00 88.06 248 ASN A CA 1
ATOM 1997 C C . ASN A 1 248 ? 5.486 2.407 2.107 1.00 88.06 248 ASN A C 1
ATOM 1999 O O . ASN A 1 248 ? 4.913 1.528 2.749 1.00 88.06 248 ASN A O 1
ATOM 2003 N N . HIS A 1 249 ? 6.807 2.360 1.918 1.00 85.00 249 HIS A N 1
ATOM 2004 C CA . HIS A 1 249 ? 7.620 1.244 2.419 1.00 85.00 249 HIS A CA 1
ATOM 2005 C C . HIS A 1 249 ? 7.787 1.209 3.949 1.00 85.00 249 HIS A C 1
ATOM 2007 O O . HIS A 1 249 ? 8.316 0.226 4.456 1.00 85.00 249 HIS A O 1
ATOM 2013 N N . TYR A 1 250 ? 7.333 2.229 4.688 1.00 89.19 250 TYR A N 1
ATOM 2014 C CA . TYR A 1 250 ? 7.349 2.262 6.158 1.00 89.19 250 TYR A CA 1
ATOM 2015 C C . TYR A 1 250 ? 5.990 1.988 6.806 1.00 89.19 250 TYR A C 1
ATOM 2017 O O . TYR A 1 250 ? 5.947 1.545 7.953 1.00 89.19 250 TYR A O 1
ATOM 2025 N N . GLU A 1 251 ? 4.882 2.254 6.116 1.00 91.25 251 GLU A N 1
A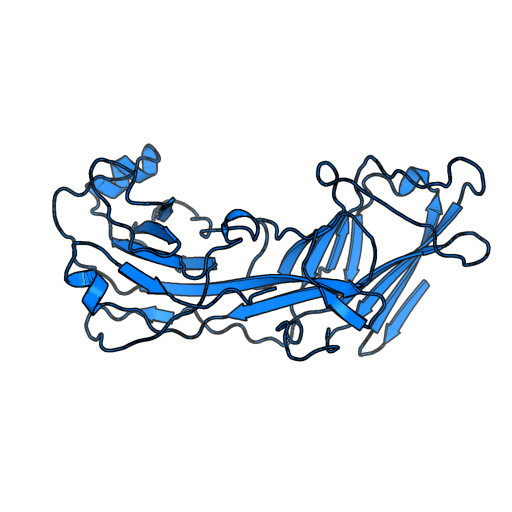TOM 2026 C CA . GLU A 1 251 ? 3.537 2.134 6.686 1.00 91.25 251 GLU A CA 1
ATOM 2027 C C . GLU A 1 251 ? 2.481 1.902 5.599 1.00 91.25 251 GLU A C 1
ATOM 2029 O O . GLU A 1 251 ? 2.595 2.402 4.478 1.00 91.25 251 GLU A O 1
ATOM 2034 N N . THR A 1 252 ? 1.439 1.142 5.941 1.00 90.75 252 THR A N 1
ATOM 2035 C CA . THR A 1 252 ? 0.265 0.926 5.081 1.00 90.75 252 THR A CA 1
ATOM 2036 C C . THR A 1 252 ? -0.903 1.747 5.585 1.00 90.75 252 THR A C 1
ATOM 2038 O O . THR A 1 252 ? -1.234 1.700 6.770 1.00 90.75 252 THR A O 1
ATOM 2041 N N . GLU A 1 253 ? -1.548 2.472 4.678 1.00 94.06 253 GLU A N 1
ATOM 2042 C CA . GLU A 1 253 ? -2.840 3.092 4.937 1.00 94.06 253 GLU A CA 1
ATOM 2043 C C . GLU A 1 253 ? -3.943 2.088 4.597 1.00 94.06 253 GLU A C 1
ATOM 2045 O O . GLU A 1 253 ? -3.963 1.547 3.494 1.00 94.06 253 GLU A O 1
ATOM 2050 N N . CYS A 1 254 ? -4.860 1.842 5.529 1.00 92.75 254 CYS A N 1
ATOM 2051 C CA . CYS A 1 254 ? -5.985 0.933 5.328 1.00 92.75 254 CYS A CA 1
ATOM 2052 C C . CYS A 1 254 ? -7.311 1.620 5.644 1.00 92.75 254 CYS A C 1
ATOM 2054 O O . CYS A 1 254 ? -7.404 2.416 6.576 1.00 92.75 254 CYS A O 1
ATOM 2056 N N . PHE A 1 255 ? -8.351 1.257 4.904 1.00 93.19 255 PHE A N 1
ATOM 2057 C CA . PHE A 1 255 ? -9.726 1.665 5.155 1.00 93.19 255 PHE A CA 1
ATOM 2058 C C . PHE A 1 255 ? -10.575 0.440 5.488 1.00 93.19 255 PHE A C 1
ATOM 2060 O O . PHE A 1 255 ? -10.580 -0.532 4.732 1.00 93.19 255 PHE A O 1
ATOM 2067 N N . SER A 1 256 ? -11.284 0.492 6.617 1.00 90.88 256 SER A N 1
ATOM 2068 C CA . SER A 1 256 ? -12.133 -0.591 7.125 1.00 90.88 256 SER A CA 1
ATOM 2069 C C . SER A 1 256 ? -13.551 -0.110 7.418 1.00 90.88 256 SER A C 1
ATOM 2071 O O . SER A 1 256 ? -13.776 1.060 7.727 1.00 90.88 256 SER A O 1
ATOM 2073 N N . THR A 1 257 ? -14.506 -1.037 7.361 1.00 88.69 257 THR A N 1
ATOM 2074 C CA . THR A 1 257 ? -15.911 -0.813 7.744 1.00 88.69 257 THR A CA 1
ATOM 2075 C C . THR A 1 257 ? -16.264 -1.343 9.139 1.00 88.69 257 THR A C 1
ATOM 2077 O O . THR A 1 257 ? -17.389 -1.183 9.607 1.00 88.69 257 THR A O 1
ATOM 2080 N N . HIS A 1 258 ? -15.309 -1.983 9.813 1.00 87.25 258 HIS A N 1
ATOM 2081 C CA . HIS A 1 258 ? -15.499 -2.639 11.105 1.00 87.25 258 HIS A CA 1
ATOM 2082 C C . HIS A 1 258 ? -14.255 -2.488 11.990 1.00 87.25 258 HIS A C 1
ATOM 2084 O O . HIS A 1 258 ? -13.170 -2.193 11.485 1.00 87.25 258 HIS A O 1
ATOM 2090 N N . LEU A 1 259 ? -14.401 -2.711 13.300 1.00 85.12 259 LEU A N 1
ATOM 2091 C CA . LEU A 1 259 ? -13.297 -2.778 14.266 1.00 85.12 259 LEU A CA 1
ATOM 2092 C C . LEU A 1 259 ? -12.987 -4.229 14.643 1.00 85.12 259 LEU A C 1
ATOM 2094 O O . LEU A 1 259 ? -13.876 -4.972 15.048 1.00 85.12 259 LEU A O 1
ATOM 2098 N N . THR A 1 260 ? -11.720 -4.620 14.529 1.00 86.88 260 THR A N 1
ATOM 2099 C CA . THR A 1 260 ? -11.177 -5.928 14.931 1.00 86.88 260 THR A CA 1
ATOM 2100 C C . THR A 1 260 ? -9.690 -5.748 15.290 1.00 86.88 260 THR A C 1
ATOM 2102 O O . THR A 1 260 ? -9.291 -4.714 15.836 1.00 86.88 260 THR A O 1
ATOM 2105 N N . LYS A 1 261 ? -8.852 -6.744 14.987 1.00 90.56 261 LYS A N 1
ATOM 2106 C CA . LYS A 1 261 ? -7.397 -6.626 14.954 1.00 90.56 261 LYS A CA 1
ATOM 2107 C C . LYS A 1 261 ? -6.955 -6.529 13.503 1.00 90.56 261 LYS A C 1
ATOM 2109 O O . LYS A 1 261 ? -7.404 -7.329 12.686 1.00 90.56 261 LYS A O 1
ATOM 2114 N N . PHE A 1 262 ? -6.061 -5.600 13.209 1.00 90.19 262 PHE A N 1
ATOM 2115 C CA . PHE A 1 262 ? -5.565 -5.328 11.869 1.00 90.19 262 PHE A CA 1
ATOM 2116 C C . PHE A 1 262 ? -4.065 -5.532 11.788 1.00 90.19 262 PHE A C 1
ATOM 2118 O O . PHE A 1 262 ? -3.338 -5.234 12.731 1.00 90.19 262 PHE A O 1
ATOM 2125 N N . ALA A 1 263 ? -3.612 -5.983 10.630 1.00 88.12 263 ALA A N 1
ATOM 2126 C CA . ALA A 1 263 ? -2.210 -6.071 10.268 1.00 88.12 263 ALA A CA 1
ATOM 2127 C C . ALA A 1 263 ? -2.038 -5.669 8.805 1.00 88.12 263 ALA A C 1
ATOM 2129 O O . ALA A 1 263 ? -3.016 -5.512 8.064 1.00 88.12 263 ALA A O 1
ATOM 2130 N N . SER A 1 264 ? -0.788 -5.507 8.379 1.00 82.94 264 SER A N 1
ATOM 2131 C CA . SER A 1 264 ? -0.490 -5.168 6.994 1.00 82.94 264 SER A CA 1
ATOM 2132 C C . SER A 1 264 ? 0.434 -6.197 6.351 1.00 82.94 264 SER A C 1
ATOM 2134 O O . SER A 1 264 ? 1.486 -6.532 6.874 1.00 82.94 264 SER A O 1
ATOM 2136 N N . GLY A 1 265 ? 0.065 -6.703 5.179 1.00 77.88 265 GLY A N 1
ATOM 2137 C CA . GLY A 1 265 ? 0.988 -7.507 4.380 1.00 77.88 265 GLY A CA 1
ATOM 2138 C C . GLY A 1 265 ? 2.008 -6.605 3.708 1.00 77.88 265 GLY A C 1
ATOM 2139 O O . GLY A 1 265 ? 1.679 -5.471 3.331 1.00 77.88 265 GLY A O 1
ATOM 2140 N N . PHE A 1 266 ? 3.232 -7.097 3.565 1.00 77.94 266 PHE A N 1
ATOM 2141 C CA . PHE A 1 266 ? 4.279 -6.418 2.816 1.00 77.94 266 PHE A CA 1
ATOM 2142 C C . PHE A 1 266 ? 5.131 -7.426 2.073 1.00 77.94 266 PHE A C 1
ATOM 2144 O O . PHE A 1 266 ? 5.658 -8.353 2.682 1.00 77.94 266 PHE A O 1
ATOM 2151 N N . VAL A 1 267 ? 5.314 -7.211 0.778 1.00 72.12 267 VAL A N 1
ATOM 2152 C CA . VAL A 1 267 ? 6.278 -7.982 -0.002 1.00 72.12 267 VAL A CA 1
ATOM 2153 C C . VAL A 1 267 ? 7.073 -7.000 -0.835 1.00 72.12 267 VAL A C 1
ATOM 2155 O O . VAL A 1 267 ? 6.511 -6.294 -1.667 1.00 72.12 267 VAL A O 1
ATOM 2158 N N . ILE A 1 268 ? 8.380 -6.925 -0.594 1.00 69.25 268 ILE A N 1
ATOM 2159 C CA . ILE A 1 268 ? 9.293 -6.247 -1.514 1.00 69.25 268 ILE A CA 1
ATOM 2160 C C . ILE A 1 268 ? 9.700 -7.278 -2.537 1.00 69.25 268 ILE A C 1
ATOM 2162 O O . ILE A 1 268 ? 10.151 -8.361 -2.171 1.00 69.25 268 ILE A O 1
ATOM 2166 N N . LEU A 1 269 ? 9.531 -6.933 -3.801 1.00 61.59 269 LEU A N 1
ATOM 2167 C CA . LEU A 1 269 ? 9.804 -7.860 -4.873 1.00 61.59 269 LEU A CA 1
ATOM 2168 C C . LEU A 1 269 ? 11.290 -7.830 -5.210 1.00 61.59 269 LEU A C 1
ATOM 2170 O O . LEU A 1 269 ? 11.782 -6.779 -5.632 1.00 61.59 269 LEU A O 1
ATOM 2174 N N . PRO A 1 270 ? 12.024 -8.939 -5.010 1.00 51.56 270 PRO A N 1
ATOM 2175 C CA . PRO A 1 270 ? 13.318 -9.089 -5.646 1.00 51.56 270 PRO A CA 1
ATOM 2176 C C . PRO A 1 270 ? 13.089 -9.224 -7.159 1.00 51.56 270 PRO A C 1
ATOM 2178 O O . PRO A 1 270 ? 12.133 -9.858 -7.600 1.00 51.56 270 PRO A O 1
ATOM 2181 N N . GLU A 1 271 ? 13.934 -8.573 -7.948 1.00 48.56 271 GLU A N 1
ATOM 2182 C CA . GLU A 1 271 ? 13.834 -8.551 -9.411 1.00 48.56 271 GLU A CA 1
ATOM 2183 C C . GLU A 1 271 ? 13.847 -9.935 -10.058 1.00 48.56 271 GLU A C 1
ATOM 2185 O O . GLU A 1 271 ? 14.453 -10.840 -9.486 1.00 48.56 271 GLU A O 1
ATOM 2190 N N . ILE A 1 272 ? 13.260 -10.070 -11.267 1.00 43.03 272 ILE A N 1
ATOM 2191 C CA . ILE A 1 272 ? 13.953 -9.771 -12.547 1.00 43.03 272 ILE A CA 1
ATOM 2192 C C . ILE A 1 272 ? 12.960 -9.257 -13.621 1.00 43.03 272 ILE A C 1
ATOM 2194 O O . ILE A 1 272 ? 11.763 -9.481 -13.519 1.00 43.03 272 ILE A O 1
ATOM 2198 N N . ILE A 1 273 ? 13.432 -8.515 -14.628 1.00 47.66 273 ILE A N 1
ATOM 2199 C CA . ILE A 1 273 ? 12.629 -7.836 -15.669 1.00 47.66 273 ILE A CA 1
ATOM 2200 C C . ILE A 1 273 ? 12.812 -8.527 -17.032 1.00 47.66 273 ILE A C 1
ATOM 2202 O O . ILE A 1 273 ? 13.939 -8.854 -17.403 1.00 47.66 273 ILE A O 1
ATOM 2206 N N . ASP A 1 274 ? 11.735 -8.709 -17.810 1.00 41.62 274 ASP A N 1
ATOM 2207 C CA . ASP A 1 274 ? 11.771 -9.306 -19.161 1.00 41.62 274 ASP A CA 1
ATOM 2208 C C . ASP A 1 274 ? 12.162 -8.310 -20.275 1.00 41.62 274 ASP A C 1
ATOM 2210 O O . ASP A 1 274 ? 11.327 -7.822 -21.033 1.00 41.62 274 ASP A O 1
ATOM 2214 N N . TRP A 1 275 ? 13.462 -8.042 -20.421 1.00 45.56 275 TRP A N 1
ATOM 2215 C CA . TRP A 1 275 ? 13.984 -7.112 -21.433 1.00 45.56 275 TRP A CA 1
ATOM 2216 C C . TRP A 1 275 ? 13.987 -7.613 -22.888 1.00 45.56 275 TRP A C 1
ATOM 2218 O O . TRP A 1 275 ? 14.002 -6.806 -23.817 1.00 45.56 275 TRP A O 1
ATOM 2228 N N . ASN A 1 276 ? 13.905 -8.923 -23.132 1.00 36.00 276 ASN A N 1
ATOM 2229 C CA . ASN A 1 276 ? 13.827 -9.443 -24.506 1.00 36.00 276 ASN A CA 1
ATOM 2230 C C . ASN A 1 276 ? 12.443 -9.203 -25.127 1.00 36.00 276 ASN A C 1
ATOM 2232 O O . ASN A 1 276 ? 12.320 -9.074 -26.347 1.00 36.00 276 ASN A O 1
ATOM 2236 N N . TYR A 1 277 ? 11.408 -9.118 -24.290 1.00 40.03 277 TYR A N 1
ATOM 2237 C CA . TYR A 1 277 ? 10.064 -8.729 -24.696 1.00 40.03 277 TYR A CA 1
ATOM 2238 C C . TYR A 1 277 ? 9.912 -7.196 -24.798 1.00 40.03 277 TYR A C 1
ATOM 2240 O O . TYR A 1 277 ? 9.257 -6.705 -25.720 1.00 40.03 277 TYR A O 1
ATOM 2248 N N . VAL A 1 278 ? 10.600 -6.449 -23.921 1.00 39.59 278 VAL A N 1
ATOM 2249 C CA . VAL A 1 278 ? 10.750 -4.984 -23.981 1.00 39.59 278 VAL A CA 1
ATOM 2250 C C . VAL A 1 278 ? 11.315 -4.525 -25.337 1.00 39.59 278 VAL A C 1
ATOM 2252 O O . VAL A 1 278 ? 10.737 -3.695 -26.032 1.00 39.59 278 VAL A O 1
ATOM 2255 N N . PHE A 1 279 ? 12.470 -5.055 -25.738 1.00 42.69 279 PHE A N 1
ATOM 2256 C CA . PHE A 1 279 ? 13.221 -4.472 -26.855 1.00 42.69 279 PHE A CA 1
ATOM 2257 C C . PHE A 1 279 ? 12.853 -5.033 -28.233 1.00 42.69 279 PHE A C 1
ATOM 2259 O O . PHE A 1 279 ? 13.287 -4.481 -29.240 1.00 42.69 279 PHE A O 1
ATOM 2266 N N . ASN A 1 280 ? 12.017 -6.074 -28.302 1.00 37.78 280 ASN A N 1
ATOM 2267 C CA . ASN A 1 280 ? 11.462 -6.567 -29.568 1.00 37.78 280 ASN A CA 1
ATOM 2268 C C . ASN A 1 280 ? 10.146 -5.876 -29.975 1.00 37.78 280 ASN A C 1
ATOM 2270 O O . ASN A 1 280 ? 9.651 -6.142 -31.067 1.00 37.78 280 ASN A O 1
ATOM 2274 N N . ASN A 1 281 ? 9.577 -5.005 -29.129 1.00 39.34 281 ASN A N 1
ATOM 2275 C CA . ASN A 1 281 ? 8.346 -4.257 -29.413 1.00 39.34 281 ASN A CA 1
ATOM 2276 C C . ASN A 1 281 ? 8.425 -2.822 -28.859 1.00 39.34 281 ASN A C 1
ATOM 2278 O O . ASN A 1 281 ? 7.706 -2.533 -27.915 1.00 39.34 281 ASN A O 1
ATOM 2282 N N . ASP A 1 282 ? 9.282 -1.949 -29.404 1.00 37.72 282 ASP A N 1
ATOM 2283 C CA . ASP A 1 282 ? 9.321 -0.470 -29.240 1.00 37.72 282 ASP A CA 1
ATOM 2284 C C . ASP A 1 282 ? 9.220 0.149 -27.816 1.00 37.72 282 ASP A C 1
ATOM 2286 O O . ASP A 1 282 ? 9.306 1.367 -27.651 1.00 37.72 282 ASP A O 1
ATOM 2290 N N . PHE A 1 283 ? 9.097 -0.663 -26.765 1.00 35.69 283 PHE A N 1
ATOM 2291 C CA . PHE A 1 283 ? 8.764 -0.289 -25.400 1.00 35.69 283 PHE A CA 1
ATOM 2292 C C . PHE A 1 283 ? 9.341 -1.277 -24.422 1.00 35.69 283 PHE A C 1
ATOM 2294 O O . PHE A 1 283 ? 8.963 -2.439 -24.432 1.00 35.69 283 PHE A O 1
ATOM 2301 N N . GLY A 1 284 ? 10.097 -0.737 -23.478 1.00 35.97 284 GLY A N 1
ATOM 2302 C CA . GLY A 1 284 ? 10.034 -0.960 -22.035 1.00 35.97 284 GLY A CA 1
ATOM 2303 C C . GLY A 1 284 ? 9.304 -2.096 -21.312 1.00 35.97 284 GLY A C 1
ATOM 2304 O O . GLY A 1 284 ? 9.201 -1.965 -20.106 1.00 35.97 284 GLY A O 1
ATOM 2305 N N . THR A 1 285 ? 8.733 -3.133 -21.913 1.00 32.62 285 THR A N 1
ATOM 2306 C CA . THR A 1 285 ? 7.748 -4.047 -21.307 1.00 32.62 285 THR A CA 1
ATOM 2307 C C . THR A 1 285 ? 8.264 -5.018 -20.227 1.00 32.62 285 THR A C 1
ATOM 2309 O O . THR A 1 285 ? 8.568 -6.183 -20.456 1.00 32.62 285 THR A O 1
ATOM 2312 N N . LEU A 1 286 ? 8.209 -4.569 -18.993 1.00 34.44 286 LEU A N 1
ATOM 2313 C CA . LEU A 1 286 ? 8.280 -5.332 -17.762 1.00 34.44 286 LEU A CA 1
ATOM 2314 C C . LEU A 1 286 ? 7.018 -6.200 -17.550 1.00 34.44 286 LEU A C 1
ATOM 2316 O O . LEU A 1 286 ? 5.997 -5.769 -17.014 1.00 34.44 286 LEU A O 1
ATOM 2320 N N . MET A 1 287 ? 7.088 -7.449 -18.013 1.00 30.92 287 MET A N 1
ATOM 2321 C CA . MET A 1 287 ? 6.080 -8.494 -17.801 1.00 30.92 287 MET A CA 1
ATOM 2322 C C . MET A 1 287 ? 6.152 -9.055 -16.405 1.00 30.92 287 MET A C 1
ATOM 2324 O O . MET A 1 287 ? 7.190 -9.577 -16.007 1.00 30.92 287 MET A O 1
ATOM 2328 N N . ILE A 1 288 ? 5.025 -9.007 -15.699 1.00 36.66 288 ILE A N 1
ATOM 2329 C CA . ILE A 1 288 ? 4.937 -9.647 -14.413 1.00 36.66 288 ILE A CA 1
ATOM 2330 C C . ILE A 1 288 ? 3.613 -10.402 -14.186 1.00 36.66 288 ILE A C 1
ATOM 2332 O O . ILE A 1 288 ? 2.556 -9.855 -13.878 1.00 36.66 288 ILE A O 1
ATOM 2336 N N . ASN A 1 289 ? 3.746 -11.726 -14.196 1.00 30.27 289 ASN A N 1
ATOM 2337 C CA . ASN A 1 289 ? 2.774 -12.715 -13.719 1.00 30.27 289 ASN A CA 1
ATOM 2338 C C . ASN A 1 289 ? 2.988 -13.176 -12.256 1.00 30.27 289 ASN A C 1
ATOM 2340 O O . ASN A 1 289 ? 3.638 -14.200 -12.036 1.00 30.27 289 ASN A O 1
ATOM 2344 N N . GLU A 1 290 ? 2.388 -12.522 -11.262 1.00 36.03 290 GLU A N 1
ATOM 2345 C CA . GLU A 1 290 ? 1.944 -13.313 -10.107 1.00 36.03 290 GLU A CA 1
ATOM 2346 C C . GLU A 1 290 ? 0.454 -13.348 -9.992 1.00 36.03 290 GLU A C 1
ATOM 2348 O O . GLU A 1 290 ? -0.190 -12.318 -9.808 1.00 36.03 290 GLU A O 1
ATOM 2353 N N . SER A 1 291 ? -0.032 -14.589 -10.006 1.00 31.28 291 SER A N 1
ATOM 2354 C CA . SER A 1 291 ? -1.329 -14.976 -9.502 1.00 31.28 291 SER A CA 1
ATOM 2355 C C . SER A 1 291 ? -1.597 -14.247 -8.195 1.00 31.28 291 SER A C 1
ATOM 2357 O O . SER A 1 291 ? -1.116 -14.652 -7.135 1.00 31.28 291 SER A O 1
ATOM 2359 N N . ILE A 1 292 ? -2.406 -13.194 -8.292 1.00 36.16 292 ILE A N 1
ATOM 2360 C CA . ILE A 1 292 ? -3.150 -12.660 -7.163 1.00 36.16 292 ILE A CA 1
ATOM 2361 C C . ILE A 1 292 ? -3.781 -13.877 -6.485 1.00 36.16 292 ILE A C 1
ATOM 2363 O O . ILE A 1 292 ? -4.417 -14.673 -7.193 1.00 36.16 292 ILE A O 1
ATOM 2367 N N . PRO A 1 293 ? -3.541 -14.098 -5.178 1.00 27.61 293 PRO A N 1
ATOM 2368 C CA . PRO A 1 293 ? -3.996 -15.306 -4.516 1.00 27.61 293 PRO A CA 1
ATOM 2369 C C . PRO A 1 293 ? -5.491 -15.480 -4.806 1.00 27.61 293 PRO A C 1
ATOM 2371 O O . PRO A 1 293 ? -6.271 -14.547 -4.574 1.00 27.61 293 PRO A O 1
ATOM 2374 N N . PRO A 1 294 ? -5.903 -16.618 -5.394 1.00 25.75 294 PRO A N 1
ATOM 2375 C CA . PRO A 1 294 ? -7.314 -16.887 -5.569 1.00 25.75 294 PRO A CA 1
ATOM 2376 C C . PRO A 1 294 ? -7.962 -16.956 -4.183 1.00 25.75 294 PRO A C 1
ATOM 2378 O O . PRO A 1 294 ? -7.321 -17.353 -3.209 1.00 25.75 294 PRO A O 1
ATOM 2381 N N . ARG A 1 295 ? -9.220 -16.512 -4.127 1.00 31.30 295 ARG A N 1
ATOM 2382 C CA . ARG A 1 295 ? -10.080 -16.531 -2.935 1.00 31.30 295 ARG A CA 1
ATOM 2383 C C . ARG A 1 295 ? -9.998 -17.826 -2.134 1.00 31.30 295 ARG A C 1
ATOM 2385 O O . ARG A 1 295 ? -9.997 -18.901 -2.772 1.00 31.30 295 ARG A O 1
#